Protein 7P3U (pdb70)

Secondary structure (DSSP, 8-state):
-EEEEESPPTT-TT-TTS-GGG--TTTTSPPPTTSTTTTGGGGGGTS----SEEEETT-EEEEEEEES--TT-EEEEEEEESSTTS--EEEEEEESSTTSSSEEEEEPPTTPBPEEEEEEEEEEESSSS---EEEEEEEEEES--B-HHHHHHHS-B----SSSSS----TTS--B-SS--S-EEE-TT--TTSPPBS---

Radius of gyration: 15.73 Å; Cα contacts (8 Å, |Δi|>4): 504; chains: 1; bounding box: 36×43×36 Å

Nearest PDB structures (foldseek):
  7p3u-assembly1_A  TM=1.005E+00  e=4.316E-44  Aspergillus fumigatus A1163
  4mah-assembly1_A  TM=8.143E-01  e=1.196E-16  Aspergillus oryzae
  4mai-assembly1_A  TM=7.957E-01  e=6.288E-17  Aspergillus oryzae
  5ufv-assembly5_E  TM=6.574E-01  e=1.218E-04  Thermothelomyces thermophilus ATCC 42464
  1lyq-assembly1_A  TM=5.060E-01  e=2.732E-01  Escherichia coli

Structure (mmCIF, N/CA/C/O backbone):
data_7P3U
#
_entry.id   7P3U
#
_cell.length_a   40.986
_cell.length_b   47.283
_cell.length_c   115.588
_cell.angle_alpha   90.000
_cell.angle_beta   90.000
_cell.angle_gamma   90.000
#
_symmetry.space_group_name_H-M   'P 21 21 21'
#
loop_
_entity.id
_entity.type
_entity.pdbx_description
1 polymer 'Endoglucanase, putative'
2 non-polymer 2-acetamido-2-deoxy-beta-D-glucopyranose
3 water water
#
loop_
_atom_site.group_PDB
_atom_site.id
_atom_site.type_symbol
_atom_site.label_atom_id
_atom_site.label_alt_id
_atom_site.label_comp_id
_atom_site.label_asym_id
_atom_site.label_entity_id
_atom_site.label_seq_id
_atom_site.pdbx_PDB_ins_code
_atom_site.Cartn_x
_atom_site.Cartn_y
_atom_site.Cartn_z
_atom_site.occupancy
_atom_site.B_iso_or_equiv
_atom_site.auth_seq_id
_atom_site.auth_comp_id
_atom_site.auth_asym_id
_atom_site.auth_atom_id
_atom_site.pdbx_PDB_model_num
ATOM 1 N N . HIS A 1 1 ? -5.807 3.304 26.796 1.000 74.528 1 HIS A N 1
ATOM 2 C CA . HIS A 1 1 ? -6.084 4.715 26.482 1.000 38.384 1 HIS A CA 1
ATOM 3 C C . HIS A 1 1 ? -4.737 5.443 26.255 1.000 27.702 1 HIS A C 1
ATOM 4 O O . HIS A 1 1 ? -4.300 6.267 27.088 1.000 29.686 1 HIS A O 1
ATOM 11 N N . MET A 1 2 ? -4.145 5.210 25.082 1.000 24.726 2 MET A N 1
ATOM 12 C CA . MET A 1 2 ? -2.839 5.783 24.712 1.000 25.380 2 MET A CA 1
ATOM 13 C C . MET A 1 2 ? -2.929 6.271 23.262 1.000 23.454 2 MET A C 1
ATOM 14 O O . MET A 1 2 ? -3.704 5.696 22.486 1.000 26.046 2 MET A O 1
ATOM 19 N N . GLU A 1 3 ? -2.135 7.285 22.952 1.000 26.532 3 GLU A N 1
ATOM 20 C CA . GLU A 1 3 ? -1.988 7.771 21.568 1.000 24.573 3 GLU A CA 1
ATOM 21 C C . GLU A 1 3 ? -0.530 8.124 21.319 1.000 25.304 3 GLU A C 1
ATOM 22 O O . GLU A 1 3 ? 0.232 8.329 22.277 1.000 25.850 3 GLU A O 1
ATOM 28 N N . MET A 1 4 ? -0.157 8.160 20.046 1.000 25.054 4 MET A N 1
ATOM 29 C CA . MET A 1 4 ? 1.209 8.594 19.639 1.000 24.105 4 MET A CA 1
ATOM 30 C C . MET A 1 4 ? 1.265 10.117 19.768 1.000 24.047 4 MET A C 1
ATOM 31 O O . MET A 1 4 ? 0.399 10.780 19.224 1.000 24.848 4 MET A O 1
ATOM 36 N N . SER A 1 5 ? 2.234 10.607 20.535 1.000 25.756 5 SER A N 1
ATOM 37 C CA . SER A 1 5 ? 2.467 12.036 20.815 1.000 25.768 5 SER A CA 1
ATOM 38 C C . SER A 1 5 ? 3.645 12.605 20.034 1.000 24.723 5 SER A C 1
ATOM 39 O O . SER A 1 5 ? 3.738 13.845 19.992 1.000 28.807 5 SER A O 1
ATOM 42 N N . TRP A 1 6 ? 4.486 11.772 19.430 1.000 22.618 6 TRP A N 1
ATOM 43 C CA . TRP A 1 6 ? 5.629 12.202 18.601 1.000 23.704 6 TRP A CA 1
ATOM 44 C C . TRP A 1 6 ? 6.024 11.024 17.739 1.000 21.178 6 TRP A C 1
ATOM 45 O O . TRP A 1 6 ? 6.160 9.938 18.291 1.000 24.101 6 TRP A O 1
ATOM 56 N N . PRO A 1 7 ? 6.182 11.181 16.391 1.000 23.018 7 PRO A N 1
ATOM 57 C CA . PRO A 1 7 ? 5.839 12.398 15.666 1.000 23.484 7 PRO A CA 1
ATOM 58 C C . PRO A 1 7 ? 4.325 12.608 15.711 1.000 22.402 7 PRO A C 1
ATOM 59 O O . PRO A 1 7 ? 3.588 11.656 15.886 1.000 24.541 7 PRO A O 1
ATOM 63 N N . TYR A 1 8 ? 3.879 13.855 15.527 1.000 23.126 8 TYR A N 1
ATOM 64 C CA . TYR A 1 8 ? 2.443 14.162 15.634 1.000 24.066 8 TYR A CA 1
ATOM 65 C C . TYR A 1 8 ? 1.681 13.378 14.576 1.000 22.665 8 TYR A C 1
ATOM 66 O O . TYR A 1 8 ? 1.941 13.541 13.383 1.000 22.490 8 TYR A O 1
ATOM 75 N N . PRO A 1 9 ? 0.696 12.547 14.975 1.000 20.500 9 PRO A N 1
ATOM 76 C CA . PRO A 1 9 ? -0.163 11.902 13.999 1.000 20.721 9 PRO A CA 1
ATOM 77 C C . PRO A 1 9 ? -1.222 12.864 13.446 1.000 23.884 9 PRO A C 1
ATOM 78 O O . PRO A 1 9 ? -1.362 14.006 13.897 1.000 23.130 9 PRO A O 1
ATOM 82 N N . LEU A 1 10 ? -1.948 12.361 12.445 1.000 21.793 10 LEU A N 1
ATOM 83 C CA . LEU A 1 10 ? -3.052 13.093 11.805 1.000 23.870 10 LEU A CA 1
ATOM 84 C C . LEU A 1 10 ? -4.096 13.499 12.852 1.000 21.265 10 LEU A C 1
ATOM 85 O O . LEU A 1 10 ? -4.528 12.662 13.671 1.000 23.230 10 LEU A O 1
ATOM 90 N N . ARG A 1 11 ? -4.439 14.792 12.857 1.000 21.670 11 ARG A N 1
ATOM 91 C CA . ARG A 1 11 ? -5.490 15.372 13.746 1.000 23.865 11 ARG A CA 1
ATOM 92 C C . ARG A 1 11 ? -5.067 15.346 15.230 1.000 22.301 11 ARG A C 1
ATOM 93 O O . ARG A 1 11 ? -5.939 15.449 16.118 1.000 23.640 11 ARG A O 1
ATOM 101 N N . SER A 1 12 ? -3.781 15.298 15.519 1.000 24.838 12 SER A N 1
ATOM 102 C CA . SER A 1 12 ? -3.274 15.267 16.917 1.000 22.776 12 SER A CA 1
ATOM 103 C C . SER A 1 12 ? -3.555 16.544 17.708 1.000 23.794 12 SER A C 1
ATOM 104 O O . SER A 1 12 ? -3.266 17.633 17.202 1.000 24.695 12 SER A O 1
ATOM 107 N N . ARG A 1 13 ? -4.042 16.379 18.941 1.000 26.883 13 ARG A N 1
ATOM 108 C CA . ARG A 1 13 ? -4.215 17.469 19.926 1.000 28.209 13 ARG A CA 1
ATOM 109 C C . ARG A 1 13 ? -2.849 18.113 20.223 1.000 25.896 13 ARG A C 1
ATOM 110 O O . ARG A 1 13 ? -2.840 19.295 20.681 1.000 29.338 13 ARG A O 1
ATOM 118 N N . PHE A 1 14 ? -1.730 17.413 20.020 1.000 26.375 14 PHE A N 1
ATOM 119 C CA . PHE A 1 14 ? -0.383 17.918 20.375 1.000 26.992 14 PHE A CA 1
ATOM 120 C C . PHE A 1 14 ? 0.209 18.773 19.244 1.000 23.902 14 PHE A C 1
ATOM 121 O O . PHE A 1 14 ? 1.226 19.435 19.490 1.000 28.513 14 PHE A O 1
ATOM 129 N N . ASP A 1 15 ? -0.375 18.743 18.061 1.000 24.715 15 ASP A N 1
ATOM 130 C CA . ASP A 1 15 ? 0.223 19.420 16.886 1.000 26.182 15 ASP A CA 1
ATOM 131 C C . ASP A 1 15 ? -0.315 20.841 16.793 1.000 26.419 15 ASP A C 1
ATOM 132 O O . ASP A 1 15 ? -1.502 21.023 16.495 1.000 24.824 15 ASP A O 1
ATOM 137 N N . PRO A 1 16 ? 0.519 21.897 16.995 1.000 29.568 16 PRO A N 1
ATOM 138 C CA . PRO A 1 16 ? 0.009 23.261 16.937 1.000 29.954 16 PRO A CA 1
ATOM 139 C C . PRO A 1 16 ? -0.579 23.666 15.577 1.000 29.105 16 PRO A C 1
ATOM 140 O O . PRO A 1 16 ? -1.349 24.633 15.547 1.000 31.676 16 PRO A O 1
ATOM 144 N N . GLN A 1 17 ? -0.245 22.932 14.509 1.000 26.139 17 GLN A N 1
ATOM 145 C CA . GLN A 1 17 ? -0.710 23.262 13.136 1.000 27.875 17 GLN A CA 1
ATOM 146 C C . GLN A 1 17 ? -2.128 22.728 12.903 1.000 27.096 17 GLN A C 1
ATOM 147 O O . GLN A 1 17 ? -2.699 23.052 11.861 1.000 32.547 17 GLN A O 1
ATOM 153 N N . VAL A 1 18 ? -2.679 21.882 13.782 1.000 27.077 18 VAL A N 1
ATOM 154 C CA . VAL A 1 18 ? -4.049 21.339 13.544 1.000 27.919 18 VAL A CA 1
ATOM 155 C C . VAL A 1 18 ? -5.076 22.364 14.006 1.000 30.665 18 VAL A C 1
ATOM 156 O O . VAL A 1 18 ? -5.071 22.709 15.179 1.000 31.887 18 VAL A O 1
ATOM 160 N N . PRO A 1 19 ? -6.000 22.811 13.106 1.000 32.918 19 PRO A N 1
ATOM 161 C CA . PRO A 1 19 ? -7.098 23.695 13.466 1.000 34.916 19 PRO A CA 1
ATOM 162 C C . PRO A 1 19 ? -7.944 23.070 14.578 1.000 36.495 19 PRO A C 1
ATOM 163 O O . PRO A 1 19 ? -8.175 21.860 14.523 1.000 36.002 19 PRO A O 1
ATOM 167 N N . GLU A 1 20 ? -8.352 23.872 15.565 1.000 40.556 20 GLU A N 1
ATOM 168 C CA . GLU A 1 20 ? -9.192 23.425 16.723 1.000 37.259 20 GLU A CA 1
ATOM 169 C C . GLU A 1 20 ? -10.286 22.470 16.228 1.000 40.310 20 GLU A C 1
ATOM 170 O O . GLU A 1 20 ? -10.478 21.408 16.858 1.000 37.773 20 GLU A O 1
ATOM 176 N N . GLU A 1 21 ? -10.969 22.827 15.124 1.000 39.686 21 GLU A N 1
ATOM 177 C CA . GLU A 1 21 ? -12.185 22.118 14.648 1.000 39.859 21 GLU A CA 1
ATOM 178 C C . GLU A 1 21 ? -11.821 20.710 14.146 1.000 35.697 21 GLU A C 1
ATOM 179 O O . GLU A 1 21 ? -12.728 19.881 13.990 1.000 36.577 21 GLU A O 1
ATOM 185 N N . ASP A 1 22 ? -10.550 20.446 13.863 1.000 36.629 22 ASP A N 1
ATOM 186 C CA . ASP A 1 22 ? -10.114 19.213 13.160 1.000 29.135 22 ASP A CA 1
ATOM 187 C C . ASP A 1 22 ? -9.420 18.272 14.164 1.000 28.196 22 ASP A C 1
ATOM 188 O O . ASP A 1 22 ? -9.137 17.143 13.810 1.000 30.246 22 ASP A O 1
ATOM 193 N N . ILE A 1 23 ? -9.103 18.732 15.369 1.000 26.765 23 ILE A N 1
ATOM 194 C CA . ILE A 1 23 ? -8.405 17.885 16.374 1.000 27.488 23 ILE A CA 1
ATOM 195 C C . ILE A 1 23 ? -9.330 16.736 16.799 1.000 27.067 23 ILE A C 1
ATOM 196 O O . ILE A 1 23 ? -10.541 16.947 17.043 1.000 29.757 23 ILE A O 1
ATOM 201 N N . ASP A 1 24 ? -8.750 15.536 16.898 1.000 27.729 24 ASP A N 1
ATOM 202 C CA . ASP A 1 24 ? -9.456 14.387 17.476 1.000 25.202 24 ASP A CA 1
ATOM 203 C C . ASP A 1 24 ? -9.152 14.328 18.979 1.000 28.584 24 ASP A C 1
ATOM 204 O O . ASP A 1 24 ? -8.086 13.874 19.368 1.000 27.082 24 ASP A O 1
ATOM 209 N N . TYR A 1 25 ? -10.044 14.868 19.793 1.000 27.899 25 TYR A N 1
ATOM 210 C CA . TYR A 1 25 ? -9.841 14.923 21.260 1.000 27.162 25 TYR A CA 1
ATOM 211 C C . TYR A 1 25 ? -10.108 13.575 21.919 1.000 31.284 25 TYR A C 1
ATOM 212 O O . TYR A 1 25 ? -9.882 13.498 23.127 1.000 36.881 25 TYR A O 1
ATOM 221 N N . SER A 1 26 ? -10.588 12.581 21.163 1.000 29.890 26 SER A N 1
ATOM 222 C CA . SER A 1 26 ? -10.803 11.179 21.622 1.000 35.406 26 SER A CA 1
ATOM 223 C C . SER A 1 26 ? -9.867 10.246 20.861 1.000 28.863 26 SER A C 1
ATOM 224 O O . SER A 1 26 ? -10.249 9.101 20.573 1.000 30.205 26 SER A O 1
ATOM 227 N N . MET A 1 27 ? -8.646 10.687 20.577 1.000 27.083 27 MET A N 1
ATOM 228 C CA . MET A 1 27 ? -7.682 9.901 19.769 1.000 25.526 27 MET A CA 1
ATOM 229 C C . MET A 1 27 ? -7.319 8.569 20.455 1.000 24.580 27 MET A C 1
ATOM 230 O O . MET A 1 27 ? -6.955 7.633 19.771 1.000 26.632 27 MET A O 1
ATOM 235 N N . THR A 1 28 ? -7.371 8.491 21.770 1.000 26.606 28 THR A N 1
ATOM 236 C CA . THR A 1 28 ? -7.038 7.265 22.541 1.000 23.550 28 THR A CA 1
ATOM 237 C C . THR A 1 28 ? -8.081 6.154 22.333 1.000 26.132 28 THR A C 1
ATOM 238 O O . THR A 1 28 ? -7.827 5.036 22.854 1.000 29.168 28 THR A O 1
ATOM 242 N N . SER A 1 29 ? -9.210 6.389 21.659 1.000 26.223 29 SER A N 1
ATOM 243 C CA . SER A 1 29 ? -10.183 5.322 21.346 1.000 27.748 29 SER A CA 1
ATOM 244 C C . SER A 1 29 ? -9.492 4.260 20.495 1.000 29.530 29 SER A C 1
ATOM 245 O O . SER A 1 29 ? -8.703 4.594 19.608 1.000 25.757 29 SER A O 1
ATOM 248 N N . PRO A 1 30 ? -9.794 2.961 20.712 1.000 25.846 30 PRO A N 1
ATOM 249 C CA . PRO A 1 30 ? -9.310 1.909 19.831 1.000 27.752 30 PRO A CA 1
ATOM 250 C C . PRO A 1 30 ? -9.997 1.986 18.468 1.000 24.750 30 PRO A C 1
ATOM 251 O O . PRO A 1 30 ? -11.111 2.597 18.358 1.000 26.586 30 PRO A O 1
ATOM 255 N N . LEU A 1 31 ? -9.447 1.268 17.489 1.000 26.701 31 LEU A N 1
ATOM 256 C CA . LEU A 1 31 ? -10.092 1.146 16.156 1.000 25.512 31 LEU A CA 1
ATOM 257 C C . LEU A 1 31 ? -11.400 0.346 16.292 1.000 29.118 31 LEU A C 1
ATOM 258 O O . LEU A 1 31 ? -11.560 -0.461 17.231 1.000 30.336 31 LEU A O 1
ATOM 263 N N . ASN A 1 32 ? -12.344 0.622 15.407 1.000 28.801 32 ASN A N 1
ATOM 264 C CA . ASN A 1 32 ? -13.664 -0.057 15.346 1.000 30.124 32 ASN A CA 1
ATOM 265 C C . ASN A 1 32 ? -13.413 -1.568 15.167 1.000 28.832 32 ASN A C 1
ATOM 266 O O . ASN A 1 32 ? -12.604 -1.929 14.302 1.000 29.559 32 ASN A O 1
ATOM 271 N N . SER A 1 33 ? -14.098 -2.377 15.975 1.000 33.217 33 SER A N 1
ATOM 272 C CA . SER A 1 33 ? -14.087 -3.859 15.977 1.000 34.894 33 SER A CA 1
ATOM 273 C C . SER A 1 33 ? -14.418 -4.425 14.601 1.000 37.425 33 SER A C 1
ATOM 274 O O . SER A 1 33 ? -13.991 -5.539 14.343 1.000 36.811 33 SER A O 1
ATOM 277 N N . ASP A 1 34 ? -15.182 -3.710 13.776 1.000 34.659 34 ASP A N 1
ATOM 278 C CA . ASP A 1 34 ? -15.657 -4.244 12.475 1.000 37.449 34 ASP A CA 1
ATOM 279 C C . ASP A 1 34 ? -14.676 -3.832 11.356 1.000 34.467 34 ASP A C 1
ATOM 280 O O . ASP A 1 34 ? -14.867 -4.267 10.237 1.000 35.211 34 ASP A O 1
ATOM 285 N N . GLY A 1 35 ? -13.593 -3.102 11.640 1.000 32.535 35 GLY A N 1
ATOM 286 C CA . GLY A 1 35 ? -12.582 -2.770 10.617 1.000 31.837 35 GLY A CA 1
ATOM 287 C C . GLY A 1 35 ? -12.956 -1.578 9.765 1.000 28.799 35 GLY A C 1
ATOM 288 O O . GLY A 1 35 ? -12.144 -1.233 8.885 1.000 31.243 35 GLY A O 1
ATOM 289 N N . SER A 1 36 ? -14.070 -0.914 10.081 1.000 30.435 36 SER A N 1
ATOM 290 C CA . SER A 1 36 ? -14.626 0.214 9.296 1.000 31.571 36 SER A CA 1
ATOM 291 C C . SER A 1 36 ? -13.735 1.461 9.366 1.000 28.201 36 SER A C 1
ATOM 292 O O . SER A 1 36 ? -13.995 2.367 8.532 1.000 35.917 36 SER A O 1
ATOM 295 N N . ASN A 1 37 ? -12.765 1.562 10.299 1.000 28.281 37 ASN A N 1
ATOM 296 C CA . ASN A 1 37 ? -11.830 2.734 10.312 1.000 24.678 37 ASN A CA 1
ATOM 297 C C . ASN A 1 37 ? -10.370 2.269 10.371 1.000 24.996 37 ASN A C 1
ATOM 298 O O . ASN A 1 37 ? -9.489 3.060 10.783 1.000 25.848 37 ASN A O 1
ATOM 303 N N . PHE A 1 38 ? -10.098 1.052 9.857 1.000 27.285 38 PHE A N 1
ATOM 304 C CA . PHE A 1 38 ? -8.726 0.535 9.675 1.000 24.321 38 PHE A CA 1
ATOM 305 C C . PHE A 1 38 ? -8.323 0.816 8.234 1.000 26.289 38 PHE A C 1
ATOM 306 O O . PHE A 1 38 ? -9.067 0.500 7.301 1.000 28.342 38 PHE A O 1
ATOM 314 N N . PRO A 1 39 ? -7.134 1.366 7.950 1.000 22.937 39 PRO A N 1
ATOM 315 C CA . PRO A 1 39 ? -6.141 1.833 8.928 1.000 22.957 39 PRO A CA 1
ATOM 316 C C . PRO A 1 39 ? -6.319 3.299 9.357 1.000 22.286 39 PRO A C 1
ATOM 317 O O . PRO A 1 39 ? -7.068 4.062 8.708 1.000 25.106 39 PRO A O 1
ATOM 321 N N . CYS A 1 40 ? -5.598 3.682 10.416 1.000 24.120 40 CYS A N 1
ATOM 322 C CA . CYS A 1 40 ? -5.306 5.102 10.727 1.000 23.814 40 CYS A CA 1
ATOM 323 C C . CYS A 1 40 ? -6.567 5.934 11.080 1.000 24.654 40 CYS A C 1
ATOM 324 O O . CYS A 1 40 ? -6.489 7.186 10.968 1.000 25.318 40 CYS A O 1
ATOM 327 N N . LYS A 1 41 ? -7.679 5.303 11.460 1.000 21.619 41 LYS A N 1
ATOM 328 C CA . LYS A 1 41 ? -9.009 5.937 11.744 1.000 21.898 41 LYS A CA 1
ATOM 329 C C . LYS A 1 41 ? -9.543 6.624 10.473 1.000 23.215 41 LYS A C 1
ATOM 330 O O . LYS A 1 41 ? -10.505 7.401 10.582 1.000 27.098 41 LYS A O 1
ATOM 336 N N . GLY A 1 42 ? -8.971 6.290 9.316 1.000 25.886 42 GLY A N 1
ATOM 337 C CA . GLY A 1 42 ? -9.356 6.842 8.012 1.000 24.217 42 GLY A CA 1
ATOM 338 C C . GLY A 1 42 ? -8.844 8.246 7.792 1.000 25.046 42 GLY A C 1
ATOM 339 O O . GLY A 1 42 ? -9.195 8.843 6.737 1.000 26.483 42 GLY A O 1
ATOM 340 N N . TYR A 1 43 ? -8.050 8.774 8.714 1.000 22.897 43 TYR A N 1
ATOM 341 C CA . TYR A 1 43 ? -7.611 10.198 8.623 1.000 21.459 43 TYR A CA 1
ATOM 342 C C . TYR A 1 43 ? -6.670 10.424 7.435 1.000 21.990 43 TYR A C 1
ATOM 343 O O . TYR A 1 43 ? -6.564 11.563 6.981 1.000 23.941 43 TYR A O 1
ATOM 352 N N . GLN A 1 44 ? -5.965 9.394 6.951 1.000 21.419 44 GLN A N 1
ATOM 353 C CA . GLN A 1 44 ? -5.061 9.537 5.790 1.000 23.410 44 GLN A CA 1
ATOM 354 C C . GLN A 1 44 ? -5.830 9.958 4.540 1.000 24.888 44 GLN A C 1
ATOM 355 O O . GLN A 1 44 ? -5.183 10.446 3.570 1.000 26.013 44 GLN A O 1
ATOM 361 N N . THR A 1 45 ? -7.148 9.741 4.513 1.000 20.905 45 THR A N 1
ATOM 362 C CA . THR A 1 45 ? -7.968 10.049 3.309 1.000 22.973 45 THR A CA 1
ATOM 363 C C . THR A 1 45 ? -8.505 11.485 3.299 1.000 24.289 45 THR A C 1
ATOM 364 O O . THR A 1 45 ? -8.926 11.910 2.246 1.000 26.549 45 THR A O 1
ATOM 368 N N . ASN A 1 46 ? -8.549 12.173 4.440 1.000 21.899 46 ASN A N 1
ATOM 369 C CA . ASN A 1 46 ? -9.439 13.354 4.566 1.000 24.501 46 ASN A CA 1
ATOM 370 C C . ASN A 1 46 ? -8.772 14.450 5.402 1.000 24.472 46 ASN A C 1
ATOM 371 O O . ASN A 1 46 ? -9.490 15.305 5.939 1.000 26.291 46 ASN A O 1
ATOM 376 N N . THR A 1 47 ? -7.458 14.438 5.456 1.000 24.477 47 THR A N 1
ATOM 377 C CA . THR A 1 47 ? -6.654 15.385 6.248 1.000 23.721 47 THR A CA 1
ATOM 378 C C . THR A 1 47 ? -5.597 15.943 5.299 1.000 24.090 47 THR A C 1
ATOM 379 O O . THR A 1 47 ? -5.103 15.256 4.377 1.000 25.589 47 THR A O 1
ATOM 383 N N . PRO A 1 48 ? -5.182 17.215 5.473 1.000 26.307 48 PRO A N 1
ATOM 384 C CA . PRO A 1 48 ? -4.113 17.746 4.647 1.000 23.282 48 PRO A CA 1
ATOM 385 C C . PRO A 1 48 ? -2.800 16.943 4.767 1.000 21.556 48 PRO A C 1
ATOM 386 O O . PRO A 1 48 ? -2.495 16.399 5.834 1.000 26.445 48 PRO A O 1
ATOM 390 N N . TRP A 1 49 ? -2.049 16.857 3.666 1.000 23.015 49 TRP A N 1
ATOM 391 C CA . TRP A 1 49 ? -0.707 16.265 3.640 1.000 25.835 49 TRP A CA 1
ATOM 392 C C . TRP A 1 49 ? 0.270 17.281 4.245 1.000 25.161 49 TRP A C 1
ATOM 393 O O . TRP A 1 49 ? 0.482 18.351 3.654 1.000 28.873 49 TRP A O 1
ATOM 404 N N . ARG A 1 50 ? 0.798 16.996 5.434 1.000 22.496 50 ARG A N 1
ATOM 405 C CA . ARG A 1 50 ? 1.790 17.862 6.069 1.000 23.186 50 ARG A CA 1
ATOM 406 C C . ARG A 1 50 ? 2.705 17.005 6.923 1.000 22.493 50 ARG A C 1
ATOM 407 O O . ARG A 1 50 ? 2.234 16.460 7.911 1.000 21.450 50 ARG A O 1
ATOM 415 N N . ALA A 1 51 ? 3.989 16.980 6.593 1.000 22.881 51 ALA A N 1
ATOM 416 C CA . ALA A 1 51 ? 4.966 16.124 7.283 1.000 20.961 51 ALA A CA 1
ATOM 417 C C . ALA A 1 51 ? 5.120 16.638 8.726 1.000 22.859 51 ALA A C 1
ATOM 418 O O . ALA A 1 51 ? 5.245 17.871 8.956 1.000 25.258 51 ALA A O 1
ATOM 420 N N . THR A 1 52 ? 5.148 15.730 9.680 1.000 22.560 52 THR A N 1
ATOM 421 C CA . THR A 1 52 ? 5.508 16.065 11.088 1.000 23.230 52 THR A CA 1
ATOM 422 C C . THR A 1 52 ? 6.878 15.446 11.489 1.000 25.517 52 THR A C 1
ATOM 423 O O . THR A 1 52 ? 7.325 15.610 12.630 1.000 25.344 52 THR A O 1
ATOM 427 N N . ALA A 1 53 ? 7.536 14.721 10.594 1.000 22.801 53 ALA A N 1
ATOM 428 C CA . ALA A 1 53 ? 8.936 14.303 10.760 1.000 22.378 53 ALA A CA 1
ATOM 429 C C . ALA A 1 53 ? 9.598 14.186 9.405 1.000 22.084 53 ALA A C 1
ATOM 430 O O . ALA A 1 53 ? 8.939 13.852 8.414 1.000 23.620 53 ALA A O 1
ATOM 432 N N . GLN A 1 54 ? 10.899 14.423 9.441 1.000 25.340 54 GLN A N 1
ATOM 433 C CA . GLN A 1 54 ? 11.832 14.229 8.318 1.000 24.282 54 GLN A CA 1
ATOM 434 C C . GLN A 1 54 ? 12.832 13.165 8.786 1.000 22.965 54 GLN A C 1
ATOM 435 O O . GLN A 1 54 ? 13.617 13.415 9.748 1.000 25.691 54 GLN A O 1
ATOM 441 N N . TYR A 1 55 ? 12.788 11.998 8.155 1.000 24.087 55 TYR A N 1
ATOM 442 C CA . TYR A 1 55 ? 13.625 10.842 8.544 1.000 22.876 55 TYR A CA 1
ATOM 443 C C . TYR A 1 55 ? 14.678 10.608 7.460 1.000 27.125 55 TYR A C 1
ATOM 444 O O . TYR A 1 55 ? 14.321 10.603 6.261 1.000 28.952 55 TYR A O 1
ATOM 453 N N . THR A 1 56 ? 15.934 10.482 7.874 1.000 25.761 56 THR A N 1
ATOM 454 C CA . THR A 1 56 ? 17.062 10.080 7.027 1.000 24.723 56 THR A CA 1
ATOM 455 C C . THR A 1 56 ? 17.313 8.579 7.207 1.000 26.029 56 THR A C 1
ATOM 456 O O . THR A 1 56 ? 17.493 8.136 8.349 1.000 25.896 56 THR A O 1
ATOM 460 N N . ALA A 1 57 ? 17.354 7.827 6.094 1.000 25.978 57 ALA A N 1
ATOM 461 C CA . ALA A 1 57 ? 17.790 6.418 6.082 1.000 27.983 57 ALA A CA 1
ATOM 462 C C . ALA A 1 57 ? 19.121 6.236 6.844 1.000 27.281 57 ALA A C 1
ATOM 463 O O . ALA A 1 57 ? 20.109 7.008 6.613 1.000 29.403 57 ALA A O 1
ATOM 465 N N . GLY A 1 58 ? 19.167 5.212 7.723 1.000 28.783 58 GLY A N 1
ATOM 466 C CA . GLY A 1 58 ? 20.367 4.876 8.516 1.000 30.626 58 GLY A CA 1
ATOM 467 C C . GLY A 1 58 ? 20.439 5.640 9.832 1.000 24.010 58 GLY A C 1
ATOM 468 O O . GLY A 1 58 ? 21.257 5.240 10.667 1.000 31.389 58 GLY A O 1
ATOM 469 N N . GLN A 1 59 ? 19.551 6.602 10.075 1.000 26.564 59 GLN A N 1
ATOM 470 C CA . GLN A 1 59 ? 19.585 7.378 11.343 1.000 27.800 59 GLN A CA 1
ATOM 471 C C . GLN A 1 59 ? 18.564 6.849 12.351 1.000 28.043 59 GLN A C 1
ATOM 472 O O . GLN A 1 59 ? 17.640 6.123 11.973 1.000 26.245 59 GLN A O 1
ATOM 478 N N . THR A 1 60 ? 18.795 7.130 13.626 1.000 26.997 60 THR A N 1
ATOM 479 C CA . THR A 1 60 ? 17.929 6.674 14.729 1.000 28.458 60 THR A CA 1
ATOM 480 C C . THR A 1 60 ? 17.100 7.854 15.233 1.000 27.910 60 THR A C 1
ATOM 481 O O . THR A 1 60 ? 17.667 8.971 15.428 1.000 29.134 60 THR A O 1
ATOM 485 N N . TYR A 1 61 ? 15.843 7.574 15.535 1.000 26.383 61 TYR A N 1
ATOM 486 C CA . TYR A 1 61 ? 14.858 8.574 15.985 1.000 25.205 61 TYR A CA 1
ATOM 487 C C . TYR A 1 61 ? 14.114 8.025 17.184 1.000 26.155 61 TYR A C 1
ATOM 488 O O . TYR A 1 61 ? 14.265 6.862 17.488 1.000 26.588 61 TYR A O 1
ATOM 497 N N . ASN A 1 62 ? 13.354 8.881 17.856 1.000 26.931 62 ASN A N 1
ATOM 498 C CA . ASN A 1 62 ? 12.442 8.387 18.907 1.000 25.739 62 ASN A CA 1
ATOM 499 C C . ASN A 1 62 ? 10.999 8.754 18.583 1.000 25.966 62 ASN A C 1
ATOM 500 O O . ASN A 1 62 ? 10.736 9.827 17.974 1.000 27.339 62 ASN A O 1
ATOM 505 N N . MET A 1 63 ? 10.090 7.881 19.006 1.000 24.378 63 MET A N 1
ATOM 506 C CA . MET A 1 63 ? 8.665 8.202 19.038 1.000 25.279 63 MET A CA 1
ATOM 507 C C . MET A 1 63 ? 8.198 8.095 20.489 1.000 25.849 63 MET A C 1
ATOM 508 O O . MET A 1 63 ? 8.864 7.431 21.319 1.000 25.902 63 MET A O 1
ATOM 513 N N . THR A 1 64 ? 7.100 8.747 20.783 1.000 23.664 64 THR A N 1
ATOM 514 C CA . THR A 1 64 ? 6.531 8.805 22.139 1.000 25.819 64 THR A CA 1
ATOM 515 C C . THR A 1 64 ? 5.046 8.437 22.098 1.000 25.130 64 THR A C 1
ATOM 516 O O . THR A 1 64 ? 4.317 8.729 21.125 1.000 24.379 64 THR A O 1
ATOM 520 N N . ILE A 1 65 ? 4.597 7.907 23.219 1.000 24.664 65 ILE A N 1
ATO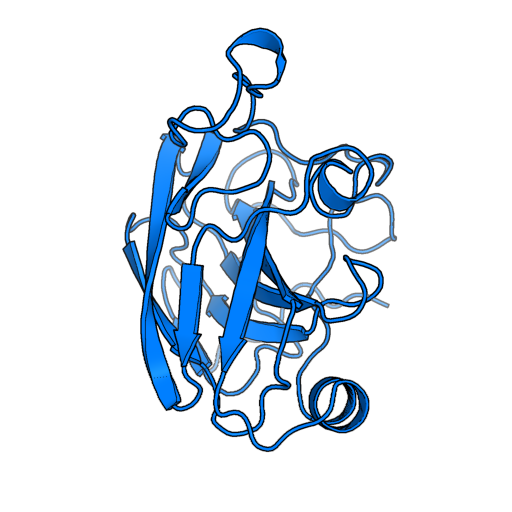M 521 C CA . ILE A 1 65 ? 3.215 7.408 23.398 1.000 23.107 65 ILE A CA 1
ATOM 522 C C . ILE A 1 65 ? 2.762 7.995 24.736 1.000 25.979 65 ILE A C 1
ATOM 523 O O . ILE A 1 65 ? 3.492 7.903 25.690 1.000 35.685 65 ILE A O 1
ATOM 528 N N . THR A 1 66 ? 1.591 8.590 24.774 1.000 26.315 66 THR A N 1
ATOM 529 C CA . THR A 1 66 ? 1.093 9.351 25.943 1.000 26.890 66 THR A CA 1
ATOM 530 C C . THR A 1 66 ? -0.338 8.925 26.268 1.000 29.661 66 THR A C 1
ATOM 531 O O . THR A 1 66 ? -1.140 8.709 25.348 1.000 30.797 66 THR A O 1
ATOM 535 N N . GLY A 1 67 ? -0.697 8.865 27.542 1.000 29.808 67 GLY A N 1
ATOM 536 C CA . GLY A 1 67 ? -2.120 8.597 27.847 1.000 27.013 67 GLY A CA 1
ATOM 537 C C . GLY A 1 67 ? -2.384 8.335 29.313 1.000 26.937 67 GLY A C 1
ATOM 538 O O . GLY A 1 67 ? -1.499 8.688 30.155 1.000 30.128 67 GLY A O 1
ATOM 539 N N . SER A 1 68 ? -3.563 7.759 29.572 1.000 30.506 68 SER A N 1
ATOM 540 C CA . SER A 1 68 ? -4.122 7.599 30.940 1.000 28.665 68 SER A CA 1
ATOM 541 C C . SER A 1 68 ? -4.240 6.139 31.356 1.000 30.408 68 SER A C 1
ATOM 542 O O . SER A 1 68 ? -4.690 5.939 32.482 1.000 34.166 68 SER A O 1
ATOM 545 N N . ALA A 1 69 ? -3.862 5.154 30.523 1.000 31.666 69 ALA A N 1
ATOM 546 C CA . ALA A 1 69 ? -3.962 3.739 30.917 1.000 30.270 69 ALA A CA 1
ATOM 547 C C . ALA A 1 69 ? -3.174 2.857 29.940 1.000 29.557 69 ALA A C 1
ATOM 548 O O . ALA A 1 69 ? -3.382 2.962 28.725 1.000 33.812 69 ALA A O 1
ATOM 550 N N . THR A 1 70 ? -2.301 2.018 30.465 1.000 30.876 70 THR A N 1
ATOM 551 C CA . THR A 1 70 ? -1.450 1.115 29.647 1.000 28.142 70 THR A CA 1
ATOM 552 C C . THR A 1 70 ? -1.996 -0.316 29.577 1.000 31.523 70 THR A C 1
ATOM 553 O O . THR A 1 70 ? -1.395 -1.088 28.817 1.000 31.575 70 THR A O 1
ATOM 557 N N . HIS A 1 71 ? -3.117 -0.640 30.221 1.000 31.719 71 HIS A N 1
ATOM 558 C CA . HIS A 1 71 ? -3.819 -1.938 30.005 1.000 33.959 71 HIS A CA 1
ATOM 559 C C . HIS A 1 71 ? -2.816 -3.102 30.181 1.000 32.591 71 HIS A C 1
ATOM 560 O O . HIS A 1 71 ? -2.931 -4.108 29.437 1.000 36.256 71 HIS A O 1
ATOM 567 N N . GLY A 1 72 ? -1.874 -2.997 31.143 1.000 31.439 72 GLY A N 1
ATOM 568 C CA . GLY A 1 72 ? -0.938 -4.097 31.480 1.000 35.220 72 GLY A CA 1
ATOM 569 C C . GLY A 1 72 ? 0.182 -4.320 30.473 1.000 35.212 72 GLY A C 1
ATOM 570 O O . GLY A 1 72 ? 1.024 -5.234 30.698 1.000 38.617 72 GLY A O 1
ATOM 571 N N . GLY A 1 73 ? 0.280 -3.458 29.457 1.000 32.752 73 GLY A N 1
ATOM 572 C CA . GLY A 1 73 ? 1.292 -3.588 28.410 1.000 30.354 73 GLY A CA 1
ATOM 573 C C . GLY A 1 73 ? 0.668 -4.153 27.155 1.000 28.708 73 GLY A C 1
ATOM 574 O O . GLY A 1 73 ? -0.476 -3.734 26.768 1.000 30.198 73 GLY A O 1
ATOM 575 N N . GLY A 1 74 ? 1.407 -5.058 26.526 1.000 26.774 74 GLY A N 1
ATOM 576 C CA . GLY A 1 74 ? 1.066 -5.589 25.194 1.000 25.860 74 GLY A CA 1
ATOM 577 C C . GLY A 1 74 ? 2.232 -5.526 24.240 1.000 23.045 74 GLY A C 1
ATOM 578 O O . GLY A 1 74 ? 3.444 -5.505 24.686 1.000 23.913 74 GLY A O 1
ATOM 579 N N . SER A 1 75 ? 1.886 -5.464 22.953 1.000 24.070 75 SER A N 1
ATOM 580 C CA . SER A 1 75 ? 2.860 -5.492 21.846 1.000 25.778 75 SER A CA 1
ATOM 581 C C . SER A 1 75 ? 2.539 -4.402 20.825 1.000 21.128 75 SER A C 1
ATOM 582 O O . SER A 1 75 ? 1.339 -4.110 20.631 1.000 23.119 75 SER A O 1
ATOM 585 N N . CYS A 1 76 ? 3.568 -3.794 20.232 1.000 22.370 76 CYS A N 1
ATOM 586 C CA . CYS A 1 76 ? 3.392 -2.721 19.233 1.000 24.125 76 CYS A CA 1
ATOM 587 C C . CYS A 1 76 ? 4.181 -3.059 17.977 1.000 23.641 76 CYS A C 1
ATOM 588 O O . CYS A 1 76 ? 5.219 -3.799 18.043 1.000 21.812 76 CYS A O 1
ATOM 591 N N . GLN A 1 77 ? 3.816 -2.403 16.870 1.000 22.107 77 GLN A N 1
ATOM 592 C CA . GLN A 1 77 ? 4.731 -2.281 15.709 1.000 21.555 77 GLN A CA 1
ATOM 593 C C . GLN A 1 77 ? 4.850 -0.822 15.306 1.000 20.415 77 GLN A C 1
ATOM 594 O O . GLN A 1 77 ? 3.933 -0.013 15.577 1.000 21.081 77 GLN A O 1
ATOM 600 N N . LEU A 1 78 ? 5.965 -0.533 14.654 1.000 21.341 78 LEU A N 1
ATOM 601 C CA . LEU A 1 78 ? 6.153 0.719 13.917 1.000 20.013 78 LEU A CA 1
ATOM 602 C C . LEU A 1 78 ? 6.309 0.318 12.460 1.000 20.133 78 LEU A C 1
ATOM 603 O O . LEU A 1 78 ? 7.161 -0.562 12.153 1.000 21.737 78 LEU A O 1
ATOM 608 N N . SER A 1 79 ? 5.615 0.995 11.564 1.000 21.056 79 SER A N 1
ATOM 609 C CA . SER A 1 79 ? 5.536 0.567 10.146 1.000 20.485 79 SER A CA 1
ATOM 610 C C . SER A 1 79 ? 5.515 1.788 9.229 1.000 19.604 79 SER A C 1
ATOM 611 O O . SER A 1 79 ? 5.182 2.935 9.668 1.000 20.877 79 SER A O 1
ATOM 614 N N . LEU A 1 80 ? 5.830 1.549 7.965 1.000 20.478 80 LEU A N 1
ATOM 615 C CA . LEU A 1 80 ? 5.800 2.613 6.930 1.000 22.518 80 LEU A CA 1
ATOM 616 C C . LEU A 1 80 ? 4.889 2.159 5.796 1.000 21.601 80 LEU A C 1
ATOM 617 O O . LEU A 1 80 ? 4.906 0.938 5.447 1.000 21.162 80 LEU A O 1
ATOM 622 N N . SER A 1 81 ? 4.156 3.097 5.216 1.000 19.646 81 SER A N 1
ATOM 623 C CA . SER A 1 81 ? 3.362 2.888 3.990 1.000 22.981 81 SER A CA 1
ATOM 624 C C . SER A 1 81 ? 3.821 3.899 2.941 1.000 20.393 81 SER A C 1
ATOM 625 O O . SER A 1 81 ? 3.817 5.100 3.248 1.000 21.187 81 SER A O 1
ATOM 628 N N . TYR A 1 82 ? 4.036 3.426 1.724 1.000 21.329 82 TYR A N 1
ATOM 629 C CA . TYR A 1 82 ? 4.380 4.283 0.566 1.000 23.443 82 TYR A CA 1
ATOM 630 C C . TYR A 1 82 ? 3.175 4.457 -0.366 1.000 23.280 82 TYR A C 1
ATOM 631 O O . TYR A 1 82 ? 3.367 5.178 -1.373 1.000 28.232 82 TYR A O 1
ATOM 640 N N . ASP A 1 83 ? 1.990 3.927 0.003 1.000 23.766 83 ASP A N 1
ATOM 641 C CA . ASP A 1 83 ? 0.763 3.966 -0.832 1.000 25.698 83 ASP A CA 1
ATOM 642 C C . ASP A 1 83 ? -0.438 4.503 -0.045 1.000 22.746 83 ASP A C 1
ATOM 643 O O . ASP A 1 83 ? -1.558 4.112 -0.319 1.000 28.925 83 ASP A O 1
ATOM 648 N N . ASN A 1 84 ? -0.163 5.428 0.865 1.000 25.612 84 ASN A N 1
ATOM 649 C CA . ASN A 1 84 ? -1.121 6.176 1.707 1.000 25.494 84 ASN A CA 1
ATOM 650 C C . ASN A 1 84 ? -2.060 5.199 2.396 1.000 27.219 84 ASN A C 1
ATOM 651 O O . ASN A 1 84 ? -3.242 5.517 2.566 1.000 31.434 84 ASN A O 1
ATOM 656 N N . GLY A 1 85 ? -1.484 4.096 2.873 1.000 26.960 85 GLY A N 1
ATOM 657 C CA . GLY A 1 85 ? -2.138 3.193 3.819 1.000 24.719 85 GLY A CA 1
ATOM 658 C C . GLY A 1 85 ? -2.709 1.933 3.203 1.000 24.380 85 GLY A C 1
ATOM 659 O O . GLY A 1 85 ? -3.301 1.198 3.975 1.000 30.990 85 GLY A O 1
ATOM 660 N N . LYS A 1 86 ? -2.575 1.680 1.894 1.000 25.056 86 LYS A N 1
ATOM 661 C CA . LYS A 1 86 ? -3.002 0.385 1.295 1.000 27.875 86 LYS A CA 1
ATOM 662 C C . LYS A 1 86 ? -2.171 -0.763 1.896 1.000 25.153 86 LYS A C 1
ATOM 663 O O . LYS A 1 86 ? -2.742 -1.862 2.149 1.000 29.737 86 LYS A O 1
ATOM 669 N N . THR A 1 87 ? -0.870 -0.557 2.092 1.000 26.015 87 THR A N 1
ATOM 670 C CA . THR A 1 87 ? 0.058 -1.590 2.636 1.000 26.146 87 THR A CA 1
ATOM 671 C C . THR A 1 87 ? 0.998 -0.943 3.639 1.000 26.264 87 THR A C 1
ATOM 672 O O . THR A 1 87 ? 1.509 0.129 3.382 1.000 29.814 87 THR A O 1
ATOM 676 N N . PHE A 1 88 ? 1.199 -1.609 4.744 1.000 25.370 88 PHE A N 1
ATOM 677 C CA . PHE A 1 88 ? 2.132 -1.191 5.789 1.000 23.470 88 PHE A CA 1
ATOM 678 C C . PHE A 1 88 ? 3.193 -2.281 5.923 1.000 19.817 88 PHE A C 1
ATOM 679 O O . PHE A 1 88 ? 2.842 -3.473 6.056 1.000 25.489 88 PHE A O 1
ATOM 687 N N . LYS A 1 89 ? 4.429 -1.832 6.023 1.000 22.141 89 LYS A N 1
ATOM 688 C CA . LYS A 1 89 ? 5.591 -2.710 6.192 1.000 21.862 89 LYS A CA 1
ATOM 689 C C . LYS A 1 89 ? 6.293 -2.391 7.516 1.000 22.588 89 LYS A C 1
ATOM 690 O O . LYS A 1 89 ? 6.615 -1.200 7.788 1.000 22.902 89 LYS A O 1
ATOM 696 N N . VAL A 1 90 ? 6.636 -3.428 8.271 1.000 21.401 90 VAL A N 1
ATOM 697 C CA . VAL A 1 90 ? 7.150 -3.246 9.655 1.000 22.411 90 VAL A CA 1
ATOM 698 C C . VAL A 1 90 ? 8.632 -2.877 9.640 1.000 24.198 90 VAL A C 1
ATOM 699 O O . VAL A 1 90 ? 9.384 -3.624 8.998 1.000 24.978 90 VAL A O 1
ATOM 703 N N . ILE A 1 91 ? 9.025 -1.818 10.393 1.000 22.479 91 ILE A N 1
ATOM 704 C CA 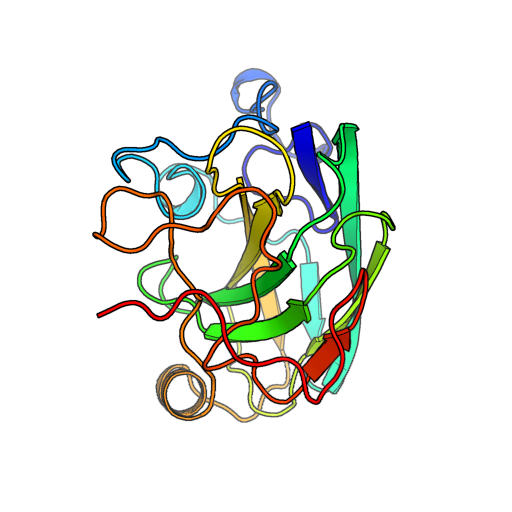. ILE A 1 91 ? 10.462 -1.511 10.594 1.000 26.083 91 ILE A CA 1
ATOM 705 C C . ILE A 1 91 ? 10.886 -1.788 12.032 1.000 22.487 91 ILE A C 1
ATOM 706 O O . ILE A 1 91 ? 12.103 -1.874 12.229 1.000 24.243 91 ILE A O 1
ATOM 711 N N . GLN A 1 92 ? 9.958 -1.891 12.992 1.000 23.805 92 GLN A N 1
ATOM 712 C CA . GLN A 1 92 ? 10.291 -2.325 14.361 1.000 23.165 92 GLN A CA 1
ATOM 713 C C . GLN A 1 92 ? 9.083 -3.030 14.983 1.000 23.246 92 GLN A C 1
ATOM 714 O O . GLN A 1 92 ? 7.947 -2.584 14.826 1.000 22.672 92 GLN A O 1
ATOM 720 N N . SER A 1 93 ? 9.337 -4.105 15.732 1.000 23.309 93 SER A N 1
ATOM 721 C CA . SER A 1 93 ? 8.348 -4.763 16.597 1.000 25.199 93 SER A CA 1
ATOM 722 C C . SER A 1 93 ? 8.802 -4.617 18.057 1.000 22.457 93 SER A C 1
ATOM 723 O O . SER A 1 93 ? 10.009 -4.798 18.326 1.000 26.332 93 SER A O 1
ATOM 726 N N . MET A 1 94 ? 7.880 -4.252 18.934 1.000 26.077 94 MET A N 1
ATOM 727 C CA . MET A 1 94 ? 8.093 -4.227 20.393 1.000 25.697 94 MET A CA 1
ATOM 728 C C . MET A 1 94 ? 7.198 -5.330 20.950 1.000 24.581 94 MET A C 1
ATOM 729 O O . MET A 1 94 ? 5.981 -5.153 21.081 1.000 25.100 94 MET A O 1
ATOM 734 N N . GLU A 1 95 ? 7.782 -6.490 21.207 1.000 25.683 95 GLU A N 1
ATOM 735 C CA . GLU A 1 95 ? 7.001 -7.676 21.643 1.000 27.650 95 GLU A CA 1
ATOM 736 C C . GLU A 1 95 ? 7.065 -7.786 23.172 1.000 26.117 95 GLU A C 1
ATOM 737 O O . GLU A 1 95 ? 8.159 -8.033 23.751 1.0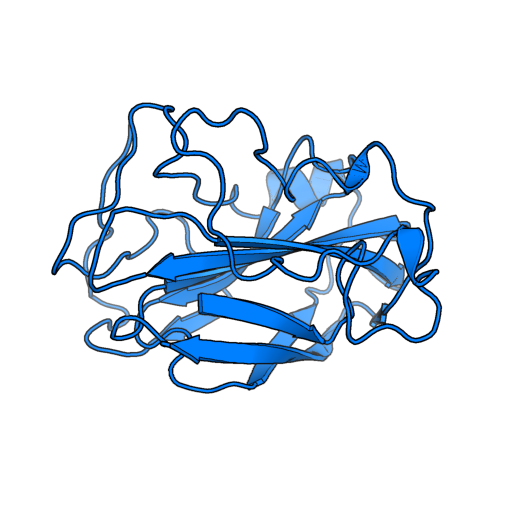00 29.147 95 GLU A O 1
ATOM 743 N N . GLY A 1 96 ? 5.945 -7.504 23.809 1.000 25.080 96 GLY A N 1
ATOM 744 C CA . GLY A 1 96 ? 5.861 -7.503 25.276 1.000 27.082 96 GLY A CA 1
ATOM 745 C C . GLY A 1 96 ? 6.237 -6.152 25.869 1.000 29.057 96 GLY A C 1
ATOM 746 O O . GLY A 1 96 ? 7.165 -5.484 25.365 1.000 29.671 96 GLY A O 1
ATOM 747 N N . GLY A 1 97 ? 5.548 -5.761 26.934 1.000 28.828 97 GLY A N 1
ATOM 748 C CA . GLY A 1 97 ? 5.944 -4.587 27.720 1.000 31.952 97 GLY A CA 1
ATOM 749 C C . GLY A 1 97 ? 5.661 -3.280 27.013 1.000 33.851 97 GLY A C 1
ATOM 750 O O . GLY A 1 97 ? 6.239 -2.260 27.449 1.000 32.201 97 GLY A O 1
ATOM 751 N N . CYS A 1 98 ? 4.800 -3.281 25.995 1.000 28.708 98 CYS A N 1
ATOM 752 C CA . CYS A 1 98 ? 4.491 -2.076 25.169 1.000 25.573 98 CYS A CA 1
ATOM 753 C C . CYS A 1 98 ? 3.056 -1.632 25.414 1.000 29.094 98 CYS A C 1
ATOM 754 O O . CYS A 1 98 ? 2.124 -2.431 25.176 1.000 28.533 98 CYS A O 1
ATOM 757 N N . PRO A 1 99 ? 2.791 -0.361 25.839 1.000 29.475 99 PRO A N 1
ATOM 758 C CA . PRO A 1 99 ? 3.767 0.709 26.085 1.000 29.056 99 PRO A CA 1
ATOM 759 C C . PRO A 1 99 ? 4.014 1.047 27.567 1.000 28.509 99 PRO A C 1
ATOM 760 O O . PRO A 1 99 ? 3.455 2.023 28.066 1.000 32.401 99 PRO A O 1
ATOM 764 N N . LEU A 1 100 ? 4.795 0.218 28.266 1.000 34.396 100 LEU A N 1
ATOM 765 C CA . LEU A 1 100 ? 5.098 0.451 29.703 1.000 31.595 100 LEU A CA 1
ATOM 766 C C . LEU A 1 100 ? 6.215 1.484 29.853 1.000 32.874 100 LEU A C 1
ATOM 767 O O . LEU A 1 100 ? 6.451 1.917 30.992 1.000 35.485 100 LEU A O 1
ATOM 772 N N . VAL A 1 101 ? 6.830 1.883 28.746 1.000 32.969 101 VAL A N 1
ATOM 773 C CA . VAL A 1 101 ? 7.709 3.07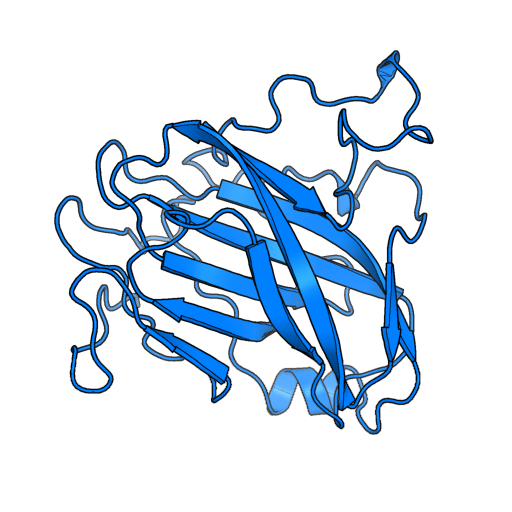3 28.657 1.000 33.011 101 VAL A CA 1
ATOM 774 C C . VAL A 1 101 ? 7.050 3.967 27.618 1.000 34.296 101 VAL A C 1
ATOM 775 O O . VAL A 1 101 ? 6.281 3.451 26.791 1.000 35.613 101 VAL A O 1
ATOM 779 N N . SER A 1 102 ? 7.267 5.258 27.741 1.000 35.738 102 SER A N 1
ATOM 780 C CA . SER A 1 102 ? 6.565 6.241 26.873 1.000 35.112 102 SER A CA 1
ATOM 781 C C . SER A 1 102 ? 7.441 6.745 25.714 1.000 34.937 102 SER A C 1
ATOM 782 O O . SER A 1 102 ? 6.886 7.479 24.927 1.000 45.768 102 SER A O 1
ATOM 785 N N . LYS A 1 103 ? 8.682 6.259 25.570 1.000 29.893 103 LYS A N 1
ATOM 786 C CA . LYS A 1 103 ? 9.627 6.647 24.496 1.000 25.816 103 LYS A CA 1
ATOM 787 C C . LYS A 1 103 ? 10.266 5.379 23.925 1.000 28.389 103 LYS A C 1
ATOM 788 O O . LYS A 1 103 ? 10.748 4.532 24.699 1.000 30.814 103 LYS A O 1
ATOM 794 N N . TYR A 1 104 ? 10.247 5.242 22.609 1.000 27.939 104 TYR A N 1
ATOM 795 C CA . TYR A 1 104 ? 10.992 4.161 21.924 1.000 26.798 104 TYR A CA 1
ATOM 796 C C . TYR A 1 104 ? 11.887 4.775 20.858 1.000 27.199 104 TYR A C 1
ATOM 797 O O . TYR A 1 104 ? 11.379 5.569 20.052 1.000 27.633 104 TYR A O 1
ATOM 806 N N . ASN A 1 105 ? 13.148 4.342 20.862 1.000 26.140 105 ASN A N 1
ATOM 807 C CA . ASN A 1 105 ? 14.099 4.557 19.752 1.000 27.322 105 ASN A CA 1
ATOM 808 C C . ASN A 1 105 ? 13.848 3.538 18.642 1.000 24.492 105 ASN A C 1
ATOM 809 O O . ASN A 1 105 ? 13.421 2.403 18.909 1.000 28.336 105 ASN A O 1
ATOM 814 N N . PHE A 1 106 ? 14.180 3.922 17.414 1.000 26.290 106 PHE A N 1
ATOM 815 C CA . PHE A 1 106 ? 14.136 3.010 16.244 1.000 23.347 106 PHE A CA 1
ATOM 816 C C . PHE A 1 106 ? 15.069 3.561 15.168 1.000 26.915 106 PHE A C 1
ATOM 817 O O . PHE A 1 106 ? 15.228 4.788 15.037 1.000 26.751 106 PHE A O 1
ATOM 825 N N . LYS A 1 107 ? 15.661 2.657 14.415 1.000 25.622 107 LYS A N 1
ATOM 826 C CA . LYS A 1 107 ? 16.543 2.984 13.276 1.000 23.531 107 LYS A CA 1
ATOM 827 C C . LYS A 1 107 ? 15.708 2.862 11.992 1.000 29.561 107 LYS A C 1
ATOM 828 O O . LYS A 1 107 ? 14.984 1.886 11.811 1.000 29.168 107 LYS A O 1
ATOM 834 N N . ILE A 1 108 ? 15.778 3.868 11.138 1.000 26.684 108 ILE A N 1
ATOM 835 C CA . ILE A 1 108 ? 15.219 3.773 9.758 1.000 28.702 108 ILE A CA 1
ATOM 836 C C . ILE A 1 108 ? 16.200 2.951 8.920 1.000 25.539 108 ILE A C 1
ATOM 837 O O . ILE A 1 108 ? 17.367 3.328 8.818 1.000 26.491 108 ILE A O 1
ATOM 842 N N . PRO A 1 109 ? 15.805 1.799 8.344 1.000 24.807 109 PRO A N 1
ATOM 843 C CA . PRO A 1 109 ? 16.720 0.996 7.544 1.000 26.313 109 PRO A CA 1
ATOM 844 C C . PRO A 1 109 ? 17.313 1.765 6.359 1.000 28.075 109 PRO A C 1
ATOM 845 O O . PRO A 1 109 ? 16.674 2.684 5.852 1.000 27.757 109 PRO A O 1
ATOM 849 N N . GLY A 1 110 ? 18.505 1.363 5.929 1.000 28.400 110 GLY A N 1
ATOM 850 C CA . GLY A 1 110 ? 19.178 1.977 4.768 1.000 28.296 110 GLY A CA 1
ATOM 851 C C . GLY A 1 110 ? 18.401 1.834 3.472 1.000 24.881 110 GLY A C 1
ATOM 852 O O . GLY A 1 110 ? 18.548 2.706 2.601 1.000 28.080 110 GLY A O 1
ATOM 853 N N . ASP A 1 111 ? 17.651 0.746 3.311 1.000 25.537 111 ASP A N 1
ATOM 854 C CA . ASP A 1 111 ? 17.014 0.343 2.032 1.000 26.622 111 ASP A CA 1
ATOM 855 C C . ASP A 1 111 ? 15.512 0.689 2.044 1.000 23.872 111 ASP A C 1
ATOM 856 O O . ASP A 1 111 ? 14.775 0.151 1.224 1.000 26.660 111 ASP A O 1
ATOM 861 N N . VAL A 1 112 ? 15.069 1.651 2.889 1.000 25.880 112 VAL A N 1
ATOM 862 C CA . VAL A 1 112 ? 13.724 2.254 2.758 1.000 24.409 112 VAL A CA 1
ATOM 863 C C . VAL A 1 112 ? 13.682 3.035 1.436 1.000 20.897 112 VAL A C 1
ATOM 864 O O . VAL A 1 112 ? 14.743 3.306 0.835 1.000 24.506 112 VAL A O 1
ATOM 868 N N . ALA A 1 113 ? 12.477 3.322 1.003 1.000 22.548 113 ALA A N 1
ATOM 869 C CA . ALA A 1 113 ? 12.176 4.199 -0.140 1.000 21.311 113 ALA A CA 1
ATOM 870 C C . ALA A 1 113 ? 12.093 5.665 0.310 1.000 22.213 113 ALA A C 1
ATOM 871 O O . ALA A 1 113 ? 11.867 5.954 1.468 1.000 25.639 113 ALA A O 1
ATOM 873 N N . ASN A 1 114 ? 12.264 6.561 -0.646 1.000 21.820 114 ASN A N 1
ATOM 874 C CA . ASN A 1 114 ? 12.248 8.029 -0.410 1.000 21.959 114 ASN A CA 1
ATOM 875 C C . ASN A 1 114 ? 10.902 8.643 -0.770 1.000 25.304 114 ASN A C 1
ATOM 876 O O . ASN A 1 114 ? 10.210 8.198 -1.691 1.000 23.274 114 ASN A O 1
ATOM 881 N N . GLY A 1 115 ? 10.579 9.696 -0.037 1.000 21.425 115 GLY A N 1
ATOM 882 C CA . GLY A 1 115 ? 9.435 10.559 -0.309 1.000 21.256 115 GLY A CA 1
ATOM 883 C C . GLY A 1 115 ? 8.399 10.537 0.780 1.000 21.913 115 GLY A C 1
ATOM 884 O O . GLY A 1 115 ? 8.698 10.256 1.934 1.000 22.733 115 GLY A O 1
ATOM 885 N N . GLN A 1 116 ? 7.181 10.752 0.379 1.000 20.859 116 GLN A N 1
ATOM 886 C CA . GLN A 1 116 ? 6.073 10.845 1.349 1.000 21.262 116 GLN A CA 1
ATOM 887 C C . GLN A 1 116 ? 5.744 9.443 1.826 1.000 20.115 116 GLN A C 1
ATOM 888 O O . GLN A 1 116 ? 5.599 8.517 0.971 1.000 24.102 116 GLN A O 1
ATOM 894 N N . ALA A 1 117 ? 5.537 9.332 3.130 1.000 19.807 117 ALA A N 1
ATOM 895 C CA . ALA A 1 117 ? 5.155 8.047 3.733 1.000 20.071 117 ALA A CA 1
ATOM 896 C C . ALA A 1 117 ? 4.160 8.282 4.866 1.000 19.175 117 ALA A C 1
ATOM 897 O O . ALA A 1 117 ? 4.099 9.425 5.420 1.000 21.136 117 ALA A O 1
ATOM 899 N N . LEU A 1 118 ? 3.487 7.204 5.258 1.000 19.879 118 LEU A N 1
ATOM 900 C CA . LEU A 1 118 ? 2.794 7.223 6.561 1.000 21.659 118 LEU A CA 1
ATOM 901 C C . LEU A 1 118 ? 3.672 6.419 7.501 1.000 22.117 118 LEU A C 1
ATOM 902 O O . LEU A 1 118 ? 4.119 5.294 7.134 1.000 24.205 118 LEU A O 1
ATOM 907 N N . PHE A 1 119 ? 3.812 6.940 8.708 1.000 21.051 119 PHE A N 1
ATOM 908 C CA . PHE A 1 119 ? 4.494 6.258 9.840 1.000 20.443 119 PHE A CA 1
ATOM 909 C C . PHE A 1 119 ? 3.400 5.852 10.808 1.000 22.924 119 PHE A C 1
ATOM 910 O O . PHE A 1 119 ? 2.699 6.738 11.294 1.000 21.585 119 PHE A O 1
ATOM 918 N N . ALA A 1 120 ? 3.213 4.543 11.032 1.000 18.620 120 ALA A N 1
ATOM 919 C CA . ALA A 1 120 ? 2.081 4.039 11.833 1.000 20.495 120 ALA A CA 1
ATOM 920 C C . ALA A 1 120 ? 2.602 3.361 13.100 1.000 20.075 120 ALA A C 1
ATOM 921 O O . ALA A 1 120 ? 3.626 2.652 13.084 1.000 19.679 120 ALA A O 1
ATOM 923 N N . TRP A 1 121 ? 1.959 3.684 14.203 1.000 21.923 121 TRP A N 1
ATOM 924 C CA . TRP A 1 121 ? 2.088 2.968 15.498 1.000 21.352 121 TRP A CA 1
ATOM 925 C C . TRP A 1 121 ? 0.848 2.110 15.641 1.000 18.633 121 TRP A C 1
ATOM 926 O O . TRP A 1 121 ? -0.286 2.637 15.566 1.000 21.218 121 TRP A O 1
ATOM 937 N N . THR A 1 122 ? 1.043 0.818 15.914 1.000 21.534 122 THR A N 1
ATOM 938 C CA . THR A 1 122 ? -0.045 -0.103 16.251 1.000 22.124 122 THR A CA 1
ATOM 939 C C . THR A 1 122 ? 0.233 -0.677 17.648 1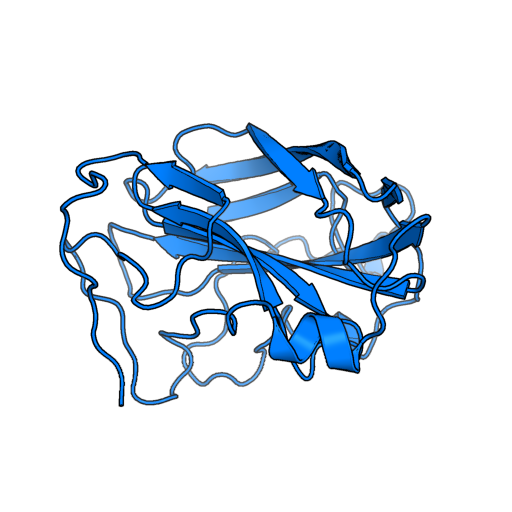.000 20.166 122 THR A C 1
ATOM 940 O O . THR A 1 122 ? 1.460 -0.894 18.040 1.000 20.960 122 THR A O 1
ATOM 944 N N . TRP A 1 123 ? -0.827 -0.909 18.392 1.000 24.709 123 TRP A N 1
ATOM 945 C CA . TRP A 1 123 ? -0.712 -1.481 19.748 1.000 24.294 123 TRP A CA 1
ATOM 946 C C . TRP A 1 123 ? -1.840 -2.480 19.987 1.000 21.684 123 TRP A C 1
ATOM 947 O O . TRP A 1 123 ? -3.016 -2.160 19.753 1.000 22.572 123 TRP A O 1
ATOM 958 N N . TYR A 1 124 ? -1.466 -3.645 20.494 1.000 26.155 124 TYR A N 1
ATOM 959 C CA . TYR A 1 124 ? -2.384 -4.688 20.994 1.000 23.419 124 TYR A CA 1
ATOM 960 C C . TYR A 1 124 ? -2.268 -4.747 22.522 1.000 23.225 124 TYR A C 1
ATOM 961 O O . TYR A 1 124 ? -1.225 -5.181 23.037 1.000 25.093 124 TYR A O 1
ATOM 970 N N . ASN A 1 125 ? -3.280 -4.245 23.205 1.000 23.954 125 ASN A N 1
ATOM 971 C CA . ASN A 1 125 ? -3.289 -4.238 24.693 1.000 25.418 125 ASN A CA 1
ATOM 972 C C . ASN A 1 125 ? -3.289 -5.668 25.233 1.000 28.443 125 ASN A C 1
ATOM 973 O O . ASN A 1 125 ? -3.967 -6.530 24.648 1.000 28.871 125 ASN A O 1
ATOM 978 N N . LEU A 1 126 ? -2.603 -5.867 26.360 1.000 26.677 126 LEU A N 1
ATOM 979 C CA . LEU A 1 126 ? -2.490 -7.199 27.011 1.000 29.179 126 LEU A CA 1
ATOM 980 C C . LEU A 1 126 ? -3.769 -7.488 27.810 1.000 31.724 126 LEU A C 1
ATOM 981 O O . LEU A 1 126 ? -4.321 -8.561 27.662 1.000 34.211 126 LEU A O 1
ATOM 986 N N . ILE A 1 127 ? -4.205 -6.555 28.673 1.000 32.298 127 ILE A N 1
ATOM 987 C CA . ILE A 1 127 ? -5.376 -6.774 29.570 1.000 32.979 127 ILE A CA 1
ATOM 988 C C . ILE A 1 127 ? -6.561 -6.005 29.013 1.000 30.847 127 ILE A C 1
ATOM 989 O O . ILE A 1 127 ? -6.386 -4.838 28.580 1.000 33.178 127 ILE A O 1
ATOM 994 N N . GLY A 1 128 ? -7.738 -6.615 29.065 1.000 32.553 128 GLY A N 1
ATOM 995 C CA . GLY A 1 128 ? -9.003 -5.942 28.727 1.000 35.897 128 GLY A CA 1
ATOM 996 C C . GLY A 1 128 ? -9.586 -6.442 27.430 1.000 30.448 128 GLY A C 1
ATOM 997 O O . GLY A 1 128 ? -9.230 -7.533 27.012 1.000 33.991 128 GLY A O 1
ATOM 998 N N . ASN A 1 129 ? -10.469 -5.650 26.814 1.000 37.220 129 ASN A N 1
ATOM 999 C CA . ASN A 1 129 ? -11.124 -6.090 25.571 1.000 34.943 129 ASN A CA 1
ATOM 1000 C C . ASN A 1 129 ? -10.049 -6.251 24.497 1.000 33.540 129 ASN A C 1
ATOM 1001 O O . ASN A 1 129 ? -8.968 -5.608 24.607 1.000 34.633 129 ASN A O 1
ATOM 1006 N N . ARG A 1 130 ? -10.339 -7.089 23.507 1.000 29.813 130 ARG A N 1
ATOM 1007 C CA . ARG A 1 130 ? -9.419 -7.360 22.364 1.000 32.101 130 ARG A CA 1
ATOM 1008 C C . ARG A 1 130 ? -9.443 -6.174 21.390 1.000 31.875 130 ARG A C 1
ATOM 1009 O O . ARG A 1 130 ?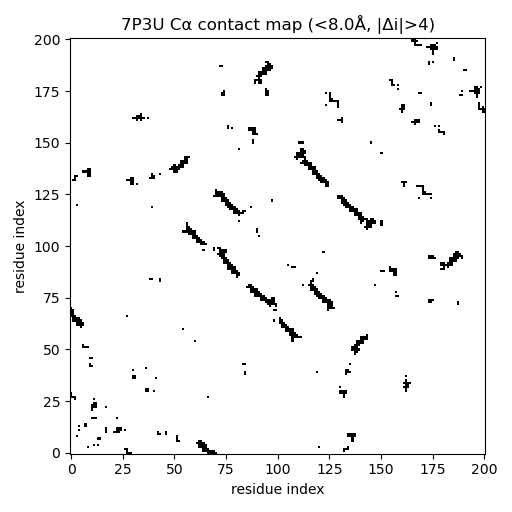 -10.258 -6.141 20.469 1.000 35.069 130 ARG A O 1
ATOM 1017 N N . GLU A 1 131 ? -8.516 -5.235 21.566 1.000 28.929 131 GLU A N 1
ATOM 1018 C CA . GLU A 1 131 ? -8.474 -4.025 20.720 1.000 28.935 131 GLU A CA 1
ATOM 1019 C C . GLU A 1 131 ? -7.196 -3.935 19.901 1.000 25.448 131 GLU A C 1
ATOM 1020 O O . GLU A 1 131 ? -6.123 -4.541 20.239 1.000 26.234 131 GLU A O 1
ATOM 1026 N N . LEU A 1 132 ? -7.331 -3.122 18.856 1.000 26.958 132 LEU A N 1
ATOM 1027 C CA . LEU A 1 132 ? -6.200 -2.569 18.101 1.000 22.642 132 LEU A CA 1
ATOM 1028 C C . LEU A 1 132 ? -6.235 -1.050 18.223 1.000 22.255 132 LEU A C 1
ATOM 1029 O O . LEU A 1 132 ? -7.261 -0.501 17.944 1.000 25.882 132 LEU A O 1
ATOM 1034 N N . TYR A 1 133 ? -5.123 -0.448 18.642 1.000 22.557 133 TYR A N 1
ATOM 1035 C CA . TYR A 1 133 ? -4.951 1.008 18.653 1.000 22.230 133 TYR A CA 1
ATOM 1036 C C . TYR A 1 133 ? -4.026 1.356 17.504 1.000 21.963 133 TYR A C 1
ATOM 1037 O O . TYR A 1 133 ? -2.995 0.677 17.357 1.000 23.048 133 TYR A O 1
ATOM 1046 N N . MET A 1 134 ? -4.339 2.404 16.741 1.000 21.247 134 MET A N 1
ATOM 1047 C CA . MET A 1 134 ? -3.480 2.752 15.600 1.000 20.343 134 MET A CA 1
ATOM 1048 C C . MET A 1 134 ? -3.520 4.256 15.361 1.000 20.462 134 MET A C 1
ATOM 1049 O O . MET A 1 134 ? -4.643 4.778 15.235 1.000 22.407 134 MET A O 1
ATOM 1054 N N . ASN A 1 135 ? -2.363 4.901 15.294 1.000 22.031 135 ASN A N 1
ATOM 1055 C CA . ASN A 1 135 ? -2.279 6.314 14.821 1.000 22.090 135 ASN A CA 1
ATOM 1056 C C . ASN A 1 135 ? -1.222 6.385 13.716 1.000 20.948 135 ASN A C 1
ATOM 1057 O O . ASN A 1 135 ? -0.159 5.714 13.833 1.000 21.533 135 ASN A O 1
ATOM 1062 N N . CYS A 1 136 ? -1.441 7.257 12.731 1.000 22.513 136 CYS A N 1
ATOM 1063 C CA . CYS A 1 136 ? -0.539 7.410 11.574 1.000 21.292 136 CYS A CA 1
ATOM 1064 C C . CYS A 1 136 ? -0.092 8.869 11.506 1.000 17.337 136 CYS A C 1
ATOM 1065 O O . CYS A 1 136 ? -1.019 9.759 11.639 1.000 22.014 136 CYS A O 1
ATOM 1068 N N . ALA A 1 137 ? 1.177 9.079 11.161 1.000 20.854 137 ALA A N 1
ATOM 1069 C CA . ALA A 1 137 ? 1.771 10.411 10.887 1.000 18.515 137 ALA A CA 1
ATOM 1070 C C . ALA A 1 137 ? 2.219 10.497 9.422 1.000 18.999 137 ALA A C 1
ATOM 1071 O O . ALA A 1 137 ? 2.800 9.536 8.884 1.000 21.543 137 ALA A O 1
ATOM 1073 N N . ASP A 1 138 ? 2.035 11.671 8.852 1.000 20.415 138 ASP A N 1
ATOM 1074 C CA . ASP A 1 138 ? 2.703 12.042 7.578 1.000 19.284 138 ASP A CA 1
ATOM 1075 C C . ASP A 1 138 ? 4.183 12.325 7.846 1.000 19.069 138 ASP A C 1
ATOM 1076 O O . ASP A 1 138 ? 4.527 13.218 8.676 1.000 21.866 138 ASP A O 1
ATOM 1081 N N . VAL A 1 139 ? 5.036 11.624 7.120 1.000 19.414 139 VAL A N 1
ATOM 1082 C CA . VAL A 1 139 ? 6.492 11.831 7.229 1.000 19.623 139 VAL A CA 1
ATOM 1083 C C . VAL A 1 139 ? 7.130 11.830 5.824 1.000 20.416 139 VAL A C 1
ATOM 1084 O O . VAL A 1 139 ? 6.499 11.396 4.840 1.000 22.014 139 VAL A O 1
ATOM 1088 N N . VAL A 1 140 ? 8.331 12.389 5.766 1.000 21.710 140 VAL A N 1
ATOM 1089 C CA . VAL A 1 140 ? 9.146 12.381 4.530 1.000 21.793 140 VAL A CA 1
ATOM 1090 C C . VAL A 1 140 ? 10.453 11.671 4.819 1.000 24.228 140 VAL A C 1
ATOM 1091 O O . VAL A 1 140 ? 11.147 12.011 5.819 1.000 22.972 140 VAL A O 1
ATOM 1095 N N . ILE A 1 141 ? 10.746 10.675 3.986 1.000 21.035 141 ILE A N 1
ATOM 1096 C CA . ILE A 1 141 ? 11.962 9.851 4.102 1.000 24.323 141 ILE A CA 1
ATOM 1097 C C . ILE A 1 141 ? 12.938 10.346 3.037 1.000 23.767 141 ILE A C 1
ATOM 1098 O O . ILE A 1 141 ? 12.480 10.533 1.856 1.000 22.894 141 ILE A O 1
ATOM 1103 N N . SER A 1 142 ? 14.216 10.474 3.417 1.000 23.293 142 SER A N 1
ATOM 1104 C CA . SER A 1 142 ? 15.360 10.808 2.542 1.000 22.823 142 SER A CA 1
ATOM 1105 C C . SER A 1 142 ? 16.519 9.836 2.721 1.000 24.926 142 SER A C 1
ATOM 1106 O O . SER A 1 142 ? 16.749 9.299 3.818 1.000 26.523 142 SER A O 1
ATOM 1109 N N . GLY A 1 143 ? 17.243 9.642 1.630 1.000 23.097 143 GLY A N 1
ATOM 1110 C CA . GLY A 1 143 ? 18.547 9.013 1.613 1.000 23.801 143 GLY A CA 1
ATOM 1111 C C . GLY A 1 143 ? 18.506 7.471 1.559 1.000 26.527 143 GLY A C 1
ATOM 1112 O O . GLY A 1 143 ? 19.598 6.840 1.632 1.000 28.105 143 GLY A O 1
ATOM 1113 N N . GLY A 1 144 ? 17.328 6.907 1.356 1.000 24.063 144 GLY A N 1
ATOM 1114 C CA . GLY A 1 144 ? 17.168 5.451 1.210 1.000 22.076 144 GLY A CA 1
ATOM 1115 C C . GLY A 1 144 ? 17.599 4.962 -0.151 1.000 22.855 144 GLY A C 1
ATOM 1116 O O . GLY A 1 144 ? 17.584 5.750 -1.131 1.000 24.681 144 GLY A O 1
ATOM 1117 N N . THR A 1 145 ? 18.000 3.692 -0.204 1.000 24.602 145 THR A N 1
ATOM 1118 C CA . THR A 1 145 ? 18.436 3.014 -1.453 1.000 25.186 145 THR A CA 1
ATOM 1119 C C . THR A 1 145 ? 17.324 2.157 -2.073 1.000 23.507 145 THR A C 1
ATOM 1120 O O . THR A 1 145 ? 17.517 1.654 -3.179 1.000 26.453 145 THR A O 1
ATOM 1124 N N . GLY A 1 146 ? 16.177 2.048 -1.431 1.000 26.299 146 GLY A N 1
ATOM 1125 C CA . GLY A 1 146 ? 15.071 1.219 -1.926 1.000 25.542 146 GLY A CA 1
ATOM 1126 C C . GLY A 1 146 ? 14.070 1.978 -2.780 1.000 23.299 146 GLY A C 1
ATOM 1127 O O . GLY A 1 146 ? 14.089 3.242 -2.869 1.000 23.887 146 GLY A O 1
ATOM 1128 N N . THR A 1 147 ? 13.200 1.199 -3.394 1.000 27.094 147 THR A N 1
ATOM 1129 C CA . THR A 1 147 ? 11.976 1.662 -4.075 1.000 26.162 147 THR A CA 1
ATOM 1130 C C . THR A 1 147 ? 10.788 1.155 -3.275 1.000 24.675 147 THR A C 1
ATOM 1131 O O . THR A 1 147 ? 10.947 0.242 -2.438 1.000 27.483 147 THR A O 1
ATOM 1135 N N . PRO A 1 148 ? 9.571 1.712 -3.445 1.000 25.296 148 PRO A N 1
ATOM 1136 C CA . PRO A 1 148 ? 8.422 1.097 -2.783 1.000 27.536 148 PRO A CA 1
ATOM 1137 C C . PRO A 1 148 ? 8.341 -0.419 -3.040 1.000 25.515 148 PRO A C 1
ATOM 1138 O O . PRO A 1 148 ? 8.025 -1.136 -2.098 1.000 30.816 148 PRO A O 1
ATOM 1142 N N . SER A 1 149 ? 8.656 -0.894 -4.257 1.000 27.420 149 SER A N 1
ATOM 1143 C CA . SER A 1 149 ? 8.592 -2.336 -4.609 1.000 26.269 149 SER A CA 1
ATOM 1144 C C . SER A 1 149 ? 9.630 -3.128 -3.809 1.000 27.398 149 SER A C 1
ATOM 1145 O O . SER A 1 149 ? 9.261 -4.180 -3.272 1.000 31.832 149 SER A O 1
ATOM 1148 N N . SER A 1 150 ? 10.887 -2.676 -3.776 1.000 26.213 150 SER A N 1
ATOM 1149 C CA . SER A 1 150 ? 12.002 -3.440 -3.146 1.000 27.577 150 SER A CA 1
ATOM 1150 C C . SER A 1 150 ? 11.717 -3.495 -1.639 1.000 27.681 150 SER A C 1
ATOM 1151 O O . SER A 1 150 ? 11.858 -4.564 -1.028 1.000 31.668 150 SER A O 1
ATOM 1154 N N . PHE A 1 151 ? 11.212 -2.393 -1.097 1.000 29.065 151 PHE A N 1
ATOM 1155 C CA . PHE A 1 151 ? 10.894 -2.272 0.342 1.000 26.563 151 PHE A CA 1
ATOM 1156 C C . PHE A 1 151 ? 9.739 -3.208 0.682 1.000 25.703 151 PHE A C 1
ATOM 1157 O O . PHE A 1 151 ? 9.775 -3.977 1.676 1.000 27.700 151 PHE A O 1
ATOM 1165 N N . GLU A 1 152 ? 8.698 -3.170 -0.129 1.000 27.392 152 GLU A N 1
ATOM 1166 C CA . GLU A 1 152 ? 7.521 -4.033 0.096 1.000 32.135 152 GLU A CA 1
ATOM 1167 C C . GLU A 1 152 ? 7.904 -5.515 0.000 1.000 29.078 152 GLU A C 1
ATOM 1168 O O . GLU A 1 152 ? 7.317 -6.300 0.768 1.000 31.929 152 GLU A O 1
ATOM 1174 N N . SER A 1 153 ? 8.873 -5.906 -0.838 1.000 32.252 153 SER A N 1
ATOM 1175 C CA . SER A 1 153 ? 9.354 -7.309 -0.921 1.000 32.664 153 SER A CA 1
ATOM 1176 C C . SER A 1 153 ? 10.209 -7.710 0.282 1.000 27.968 153 SER A C 1
ATOM 1177 O O . SER A 1 153 ? 10.201 -8.937 0.643 1.000 39.557 153 SER A O 1
ATOM 1180 N N . ALA A 1 154 ? 10.992 -6.790 0.839 1.000 30.633 154 ALA A N 1
ATOM 1181 C CA . ALA A 1 154 ? 12.082 -7.120 1.782 1.000 34.759 154 ALA A CA 1
ATOM 1182 C C . ALA A 1 154 ? 11.573 -7.129 3.238 1.000 34.553 154 ALA A C 1
ATOM 1183 O O . ALA A 1 154 ? 12.264 -7.699 4.072 1.000 38.619 154 ALA A O 1
ATOM 1185 N N . TYR A 1 155 ? 10.454 -6.465 3.550 1.000 29.908 155 TYR A N 1
ATOM 1186 C CA . TYR A 1 155 ? 10.051 -6.214 4.956 1.000 28.494 155 TYR A CA 1
ATOM 1187 C C . TYR A 1 155 ? 8.770 -6.972 5.251 1.000 24.607 155 TYR A C 1
ATOM 1188 O O . TYR A 1 155 ? 7.987 -7.283 4.352 1.000 26.901 155 TYR A O 1
ATOM 1197 N N . PRO A 1 156 ? 8.480 -7.255 6.536 1.000 23.808 156 PRO A N 1
ATOM 1198 C CA . PRO A 1 156 ? 7.225 -7.918 6.857 1.000 25.382 156 PRO A CA 1
ATOM 1199 C C . PRO A 1 156 ? 5.982 -7.035 6.712 1.000 22.992 156 PRO A C 1
ATOM 1200 O O . PRO A 1 156 ? 6.031 -5.798 6.988 1.000 25.708 156 PRO A O 1
ATOM 1204 N N . ASP A 1 157 ? 4.884 -7.682 6.379 1.000 23.173 157 ASP A N 1
ATOM 1205 C CA . ASP A 1 157 ? 3.538 -7.074 6.457 1.000 22.586 157 ASP A CA 1
ATOM 1206 C C . ASP A 1 157 ? 3.168 -6.828 7.921 1.000 21.573 157 ASP A C 1
ATOM 1207 O O . ASP A 1 157 ? 3.426 -7.648 8.776 1.000 26.258 157 ASP A O 1
ATOM 1212 N N . LEU A 1 158 ? 2.596 -5.665 8.163 1.000 21.111 158 LEU A N 1
ATOM 1213 C CA . LEU A 1 158 ? 1.969 -5.293 9.451 1.000 22.739 158 LEU A CA 1
ATOM 1214 C C . LEU A 1 158 ? 1.076 -6.428 9.959 1.000 25.010 158 LEU A C 1
ATOM 1215 O O . LEU A 1 158 ? 0.249 -6.951 9.193 1.000 25.619 158 LEU A O 1
ATOM 1220 N N . PHE A 1 159 ? 1.219 -6.767 11.228 1.000 22.561 159 PHE A N 1
ATOM 1221 C CA . PHE A 1 159 ? 0.309 -7.727 11.880 1.000 25.238 159 PHE A CA 1
ATOM 1222 C C . PHE A 1 159 ? -1.004 -7.001 12.162 1.000 22.502 159 PHE A C 1
ATOM 1223 O O . PHE A 1 159 ? -1.015 -5.997 12.889 1.000 23.582 159 PHE A O 1
ATOM 1231 N N . VAL A 1 160 ? -2.084 -7.522 11.605 1.000 22.006 160 VAL A N 1
ATOM 1232 C CA . VAL A 1 160 ? -3.460 -6.960 11.724 1.000 24.583 160 VAL A CA 1
ATOM 1233 C C . VAL A 1 160 ? -4.429 -7.952 12.394 1.000 27.023 160 VAL A C 1
ATOM 1234 O O . VAL A 1 160 ? -4.677 -9.002 11.843 1.000 27.381 160 VAL A O 1
ATOM 1238 N N . ALA A 1 161 ? -4.972 -7.568 13.546 1.000 25.972 161 ALA A N 1
ATOM 1239 C CA . ALA A 1 161 ? -5.925 -8.354 14.344 1.000 28.436 161 ALA A CA 1
ATOM 1240 C C . ALA A 1 161 ? -6.984 -7.422 14.979 1.000 25.437 161 ALA A C 1
ATOM 1241 O O . ALA A 1 161 ? -6.777 -6.171 15.049 1.000 26.131 161 ALA A O 1
ATOM 1243 N N . ASN A 1 162 ? -8.082 -8.011 15.433 1.000 26.076 162 ASN A N 1
ATOM 1244 C CA . ASN A 1 162 ? -9.167 -7.350 16.198 1.000 25.887 162 ASN A CA 1
ATOM 1245 C C . ASN A 1 162 ? -9.870 -6.311 15.327 1.000 29.413 162 ASN A C 1
ATOM 1246 O O . ASN A 1 162 ? -10.404 -5.341 15.902 1.000 31.052 162 ASN A O 1
ATOM 1251 N N . VAL A 1 163 ? -9.913 -6.511 14.002 1.000 31.604 163 VAL A N 1
ATOM 1252 C CA . VAL A 1 163 ? -10.650 -5.587 13.088 1.000 31.472 163 VAL A CA 1
ATOM 1253 C C . VAL A 1 163 ? -11.607 -6.371 12.188 1.000 36.436 163 VAL A C 1
ATOM 1254 O O . VAL A 1 163 ? -11.975 -5.865 11.123 1.000 40.751 163 VAL A O 1
ATOM 1258 N N . GLY A 1 164 ? -12.096 -7.509 12.667 1.000 40.965 164 GLY A N 1
ATOM 1259 C CA . GLY A 1 164 ? -13.168 -8.286 11.996 1.000 45.888 164 GLY A CA 1
ATOM 1260 C C . GLY A 1 164 ? -12.657 -9.079 10.806 1.000 44.371 164 GLY A C 1
ATOM 1261 O O . GLY A 1 164 ? -13.444 -9.333 9.916 1.000 52.602 164 GLY A O 1
ATOM 1262 N N . ASN A 1 165 ? -11.384 -9.496 10.843 1.000 54.975 165 ASN A N 1
ATOM 1263 C CA . ASN A 1 165 ? -10.634 -10.172 9.746 1.000 48.583 165 ASN A CA 1
ATOM 1264 C C . ASN A 1 165 ? -10.402 -11.654 10.073 1.000 44.884 165 ASN A C 1
ATOM 1265 O O . ASN A 1 165 ? -9.659 -12.272 9.318 1.000 45.053 165 ASN A O 1
ATOM 1270 N N . GLY A 1 166 ? -10.999 -12.189 11.147 1.000 44.804 166 GLY A N 1
ATOM 1271 C CA . GLY A 1 166 ? -10.860 -13.589 11.598 1.000 45.365 166 GLY A CA 1
ATOM 1272 C C . GLY A 1 166 ? -9.587 -13.861 12.403 1.000 42.350 166 GLY A C 1
ATOM 1273 O O . GLY A 1 166 ? -9.322 -15.034 12.680 1.000 50.727 166 GLY A O 1
ATOM 1274 N N . CYS A 1 167 ? -8.803 -12.834 12.734 1.000 33.920 167 CYS A N 1
ATOM 1275 C CA . CYS A 1 167 ? -7.557 -12.912 13.521 1.000 30.986 167 CYS A CA 1
ATOM 1276 C C . CYS A 1 167 ? -7.773 -12.082 14.776 1.000 31.727 167 CYS A C 1
ATOM 1277 O O . CYS A 1 167 ? -8.122 -10.855 14.629 1.000 30.635 167 CYS A O 1
ATOM 1280 N N . SER A 1 168 ? -7.617 -12.696 15.949 1.000 31.061 168 SER A N 1
ATOM 1281 C CA . SER A 1 168 ? -7.866 -12.042 17.261 1.000 30.445 168 SER A CA 1
ATOM 1282 C C . SER A 1 168 ? -6.682 -12.277 18.192 1.000 29.793 168 SER A C 1
ATOM 1283 O O . SER A 1 168 ? -6.150 -13.403 18.250 1.000 30.338 168 SER A O 1
ATOM 1286 N N . THR A 1 169 ? -6.350 -11.254 18.974 1.000 29.353 169 THR A N 1
ATOM 1287 C CA . THR A 1 169 ? -5.466 -11.452 20.151 1.000 25.968 169 THR A CA 1
ATOM 1288 C C . THR A 1 169 ? -6.283 -12.102 21.267 1.000 30.566 169 THR A C 1
ATOM 1289 O O . THR A 1 169 ? -7.501 -12.227 21.130 1.000 28.588 169 THR A O 1
ATOM 1293 N N . VAL A 1 170 ? -5.583 -12.528 22.308 1.000 28.657 170 VAL A N 1
ATOM 1294 C CA . VAL A 1 170 ? -6.205 -13.379 23.350 1.000 29.801 170 VAL A CA 1
ATOM 1295 C C . VAL A 1 170 ? -5.839 -12.823 24.722 1.000 30.262 170 VAL A C 1
ATOM 1296 O O . VAL A 1 170 ? -4.626 -12.665 25.010 1.000 32.841 170 VAL A O 1
ATOM 1300 N N . GLU A 1 171 ? -6.864 -12.504 25.515 1.000 34.387 171 GLU A N 1
ATOM 1301 C CA . GLU A 1 171 ? -6.583 -11.882 26.826 1.000 42.014 171 GLU A CA 1
ATOM 1302 C C . GLU A 1 171 ? -5.651 -12.851 27.575 1.000 46.206 171 GLU A C 1
ATOM 1303 O O . GLU A 1 171 ? -5.805 -14.084 27.415 1.000 47.292 171 GLU A O 1
ATOM 1309 N N . GLY A 1 172 ? -4.633 -12.266 28.223 1.000 46.697 172 GLY A N 1
ATOM 1310 C CA . GLY A 1 172 ? -3.683 -12.985 29.085 1.000 48.410 172 GLY A CA 1
ATOM 1311 C C . GLY A 1 172 ? -2.548 -13.591 28.306 1.000 39.703 172 GLY A C 1
ATOM 1312 O O . GLY A 1 172 ? -1.609 -14.121 28.962 1.000 50.043 172 GLY A O 1
ATOM 1313 N N . ARG A 1 173 ? -2.609 -13.561 26.964 1.000 30.935 173 ARG A N 1
ATOM 1314 C CA . ARG A 1 173 ? -1.484 -14.076 26.150 1.000 29.391 173 ARG A CA 1
ATOM 1315 C C . ARG A 1 173 ? -0.752 -12.904 25.480 1.000 26.017 173 ARG A C 1
ATOM 1316 O O . ARG A 1 173 ? -1.389 -12.112 24.796 1.000 30.126 173 ARG A O 1
ATOM 1324 N N . GLU A 1 174 ? 0.565 -12.839 25.680 1.000 25.955 174 GLU A N 1
ATOM 1325 C CA . GLU A 1 174 ? 1.429 -11.921 24.950 1.000 27.247 174 GLU A CA 1
ATOM 1326 C C . GLU A 1 174 ? 1.220 -12.147 23.463 1.000 28.164 174 GLU A C 1
ATOM 1327 O O . GLU A 1 174 ? 1.083 -13.303 23.025 1.000 32.084 174 GLU A O 1
ATOM 1333 N N . THR A 1 175 ? 1.199 -11.043 22.740 1.000 27.738 175 THR A N 1
ATOM 1334 C CA . THR A 1 175 ? 1.134 -11.014 21.263 1.000 30.468 175 THR A CA 1
ATOM 1335 C C . THR A 1 175 ? 2.577 -11.028 20.765 1.000 25.713 175 THR A C 1
ATOM 1336 O O . THR A 1 175 ? 3.344 -10.048 21.010 1.000 28.477 175 THR A O 1
ATOM 1340 N N . VAL A 1 176 ? 2.940 -12.128 20.100 1.000 25.918 176 VAL A N 1
ATOM 1341 C CA . VAL A 1 176 ? 4.318 -12.361 19.602 1.000 25.565 176 VAL A CA 1
ATOM 1342 C C . VAL A 1 176 ? 4.151 -12.615 18.110 1.000 24.653 176 VAL A C 1
ATOM 1343 O O . VAL A 1 176 ? 3.471 -13.572 17.722 1.000 28.407 176 VAL A O 1
ATOM 1347 N N . PHE A 1 177 ? 4.688 -11.730 17.292 1.000 28.448 177 PHE A N 1
ATOM 1348 C CA . PHE A 1 177 ? 4.375 -11.749 15.851 1.000 27.635 177 PHE A CA 1
ATOM 1349 C C . PHE A 1 177 ? 5.099 -12.888 15.155 1.000 29.523 177 PHE A C 1
ATOM 1350 O O . PHE A 1 177 ? 6.296 -13.131 15.451 1.000 33.709 177 PHE A O 1
ATOM 1358 N N . ALA A 1 178 ? 4.420 -13.505 14.195 1.000 29.117 178 ALA A N 1
ATOM 1359 C CA . ALA A 1 178 ? 5.016 -14.609 13.395 1.000 32.562 178 ALA A CA 1
ATOM 1360 C C . ALA A 1 178 ? 6.187 -14.043 12.588 1.000 31.227 178 ALA A C 1
ATOM 1361 O O . ALA A 1 178 ? 7.162 -14.733 12.371 1.000 29.851 178 ALA A O 1
ATOM 1363 N N . ASN A 1 179 ? 6.061 -12.801 12.136 1.000 31.014 179 ASN A N 1
ATOM 1364 C CA A ASN A 1 179 ? 6.920 -12.040 11.215 0.500 34.862 179 ASN A CA 1
ATOM 1365 C CA B ASN A 1 179 ? 7.234 -12.155 11.413 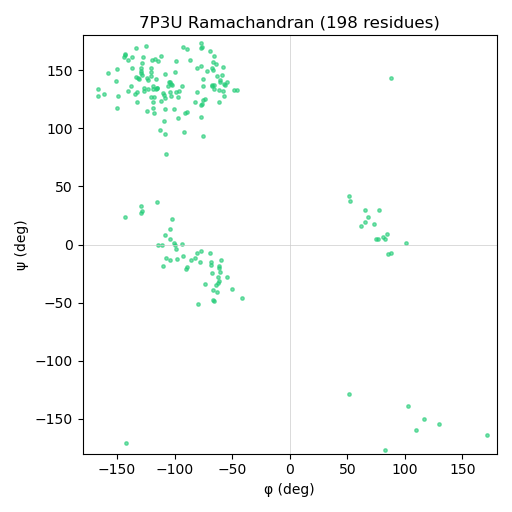0.500 42.232 179 ASN A CA 1
ATOM 1366 C C . ASN A 1 179 ? 7.392 -10.719 11.879 1.000 26.807 179 ASN A C 1
ATOM 1367 O O . ASN A 1 179 ? 6.970 -9.687 11.360 1.000 26.939 179 ASN A O 1
ATOM 1376 N N . PRO A 1 180 ? 8.198 -10.667 12.953 1.000 27.837 180 PRO A N 1
ATOM 1377 C CA . PRO A 1 180 ? 8.472 -9.399 13.612 1.000 28.128 180 PRO A CA 1
ATOM 1378 C C . PRO A 1 180 ? 9.495 -8.508 12.890 1.000 25.771 180 PRO A C 1
ATOM 1379 O O . PRO A 1 180 ? 9.592 -7.324 13.242 1.000 25.707 180 PRO A O 1
ATOM 1383 N N . GLY A 1 181 ? 10.259 -9.060 11.944 1.000 31.282 181 GLY A N 1
ATOM 1384 C CA . GLY A 1 181 ? 11.392 -8.351 11.339 1.000 29.605 181 GLY A CA 1
ATOM 1385 C C . GLY A 1 181 ? 12.635 -8.455 12.193 1.000 29.611 181 GLY A C 1
ATOM 1386 O O . GLY A 1 181 ? 12.570 -9.096 13.295 1.000 33.062 181 GLY A O 1
ATOM 1387 N N . ASP A 1 182 ? 13.705 -7.784 11.773 1.000 31.064 182 ASP A N 1
ATOM 1388 C CA . ASP A 1 182 ? 15.040 -7.962 12.400 1.000 34.577 182 ASP A CA 1
ATOM 1389 C C . ASP A 1 182 ? 15.284 -6.932 13.515 1.000 36.040 182 ASP A C 1
ATOM 1390 O O . ASP A 1 182 ? 16.292 -7.063 14.232 1.000 40.864 182 ASP A O 1
ATOM 1395 N N . GLN A 1 183 ? 14.429 -5.925 13.653 1.000 29.032 183 GLN A N 1
ATOM 1396 C CA . GLN A 1 183 ? 14.578 -4.849 14.681 1.000 28.183 183 GLN A CA 1
ATOM 1397 C C . GLN A 1 183 ? 13.492 -5.063 15.737 1.000 31.671 183 GLN A C 1
ATOM 1398 O O . GLN A 1 183 ? 12.359 -4.690 15.502 1.000 27.256 183 GLN A O 1
ATOM 1404 N N . VAL A 1 184 ? 13.846 -5.765 16.823 1.000 28.412 184 VAL A N 1
ATOM 1405 C CA . VAL A 1 184 ? 12.874 -6.229 17.831 1.000 31.144 184 VAL A CA 1
ATOM 1406 C C . VAL A 1 184 ? 13.354 -5.759 19.196 1.000 27.418 184 VAL A C 1
ATOM 1407 O O . VAL A 1 184 ? 14.530 -5.962 19.535 1.000 34.358 184 VAL A O 1
ATOM 1411 N N . ILE A 1 185 ? 12.423 -5.221 19.960 1.000 29.175 185 ILE A N 1
ATOM 1412 C CA . ILE A 1 185 ? 12.604 -4.939 21.404 1.000 30.696 185 ILE A CA 1
ATOM 1413 C C . ILE A 1 185 ? 11.731 -5.955 22.150 1.000 30.364 185 ILE A C 1
ATOM 1414 O O . ILE A 1 185 ? 10.514 -6.054 21.839 1.000 32.020 185 ILE A O 1
ATOM 1419 N N . TYR A 1 186 ? 12.312 -6.660 23.121 1.000 31.443 186 TYR A N 1
ATOM 1420 C CA . TYR A 1 186 ? 11.557 -7.650 23.929 1.000 32.060 186 TYR A CA 1
ATOM 1421 C C . TYR A 1 186 ? 11.269 -7.045 25.299 1.000 31.779 186 TYR A C 1
ATOM 1422 O O . TYR A 1 186 ? 12.209 -6.448 25.899 1.000 33.072 186 TYR A O 1
ATOM 1431 N N . GLY A 1 187 ? 10.012 -7.144 25.726 1.000 31.934 187 GLY A N 1
ATOM 1432 C CA . GLY A 1 187 ? 9.584 -6.757 27.083 1.000 32.068 187 GLY A CA 1
ATOM 1433 C C . GLY A 1 187 ? 8.537 -7.669 27.688 1.000 29.798 187 GLY A C 1
ATOM 1434 O O . GLY A 1 187 ? 8.216 -8.722 27.106 1.000 31.575 187 GLY A O 1
ATOM 1435 N N . GLY A 1 188 ? 7.973 -7.251 28.828 1.000 30.469 188 GLY A N 1
ATOM 1436 C CA . GLY A 1 188 ? 6.987 -8.081 29.538 1.000 35.362 188 GLY A CA 1
ATOM 1437 C C . GLY A 1 188 ? 7.578 -9.460 29.733 1.000 32.972 188 GLY A C 1
ATOM 1438 O O . GLY A 1 188 ? 8.731 -9.508 30.146 1.000 33.347 188 GLY A O 1
ATOM 1439 N N . THR A 1 189 ? 6.870 -10.524 29.348 1.000 35.352 189 THR A N 1
ATOM 1440 C CA . THR A 1 189 ? 7.317 -11.934 29.554 1.000 39.260 189 THR A CA 1
ATOM 1441 C C . THR A 1 189 ? 7.835 -12.558 28.246 1.000 36.411 189 THR A C 1
ATOM 1442 O O . THR A 1 189 ? 8.000 -13.794 28.204 1.000 37.090 189 THR A O 1
ATOM 1446 N N . VAL A 1 190 ? 8.085 -11.741 27.211 1.000 33.712 190 VAL A N 1
ATOM 1447 C CA . VAL A 1 190 ? 8.519 -12.238 25.873 1.000 28.400 190 VAL A CA 1
ATOM 1448 C C . VAL A 1 190 ? 10.042 -12.242 25.775 1.000 31.884 190 VAL A C 1
ATOM 1449 O O . VAL A 1 190 ? 10.707 -11.280 26.269 1.000 34.120 190 VAL A O 1
ATOM 1453 N N . THR A 1 191 ? 10.579 -13.332 25.220 1.000 32.597 191 THR A N 1
ATOM 1454 C CA . THR A 1 191 ? 12.031 -13.508 24.992 1.000 38.303 191 THR A CA 1
ATOM 1455 C C . THR A 1 191 ? 12.193 -13.822 23.514 1.000 33.645 191 THR A C 1
ATOM 1456 O O . THR A 1 191 ? 11.198 -14.117 22.835 1.000 36.500 191 THR A O 1
ATOM 1460 N N . PRO A 1 192 ? 13.443 -13.836 22.997 1.000 36.118 192 PRO A N 1
ATOM 1461 C CA . PRO A 1 192 ? 13.677 -14.287 21.621 1.000 40.245 192 PRO A CA 1
ATOM 1462 C C . PRO A 1 192 ? 13.232 -15.736 21.339 1.000 44.408 192 PRO A C 1
ATOM 1463 O O . PRO A 1 192 ? 13.171 -16.055 20.196 1.000 42.862 192 PRO A O 1
ATOM 1467 N N . SER A 1 193 ? 12.933 -16.553 22.366 1.000 41.549 193 SER A N 1
ATOM 1468 C CA . SER A 1 193 ? 12.523 -17.982 22.247 1.000 46.445 193 SER A CA 1
ATOM 1469 C C . SER A 1 193 ? 10.994 -18.107 22.313 1.000 36.174 193 SER A C 1
ATOM 1470 O O . SER A 1 193 ? 10.475 -19.144 21.938 1.000 41.715 193 SER A O 1
ATOM 1473 N N . SER A 1 194 ? 10.255 -17.059 22.713 1.000 35.274 194 SER A N 1
ATOM 1474 C CA . SER A 1 194 ? 8.780 -17.171 22.909 1.000 32.393 194 SER A CA 1
ATOM 1475 C C . SER A 1 194 ? 8.133 -17.536 21.580 1.000 34.367 194 SER A C 1
ATOM 1476 O O . SER A 1 194 ? 8.426 -16.911 20.567 1.000 33.024 194 SER A O 1
ATOM 1479 N N . PRO A 1 195 ? 7.215 -18.521 21.545 1.000 32.413 195 PRO A N 1
ATOM 1480 C CA . PRO A 1 195 ? 6.545 -18.887 20.297 1.000 31.585 195 PRO A CA 1
ATOM 1481 C C . PRO A 1 195 ? 5.648 -17.757 19.795 1.000 29.588 195 PRO A C 1
ATOM 1482 O O . PRO A 1 195 ? 5.117 -16.981 20.630 1.000 33.777 195 PRO A O 1
ATOM 1486 N N . ALA A 1 196 ? 5.483 -17.675 18.472 1.000 27.024 196 ALA A N 1
ATOM 1487 C CA . ALA A 1 196 ? 4.519 -16.730 17.844 1.000 28.585 196 ALA A CA 1
ATOM 1488 C C . ALA A 1 196 ? 3.106 -17.064 18.345 1.000 32.950 196 ALA A C 1
ATOM 1489 O O . ALA A 1 196 ? 2.778 -18.271 18.539 1.000 30.940 196 ALA A O 1
ATOM 1491 N N . PHE A 1 197 ? 2.329 -16.010 18.609 1.000 28.896 197 PHE A N 1
ATOM 1492 C CA . PHE A 1 197 ? 0.941 -16.127 19.103 1.000 30.215 197 PHE A CA 1
ATOM 1493 C C . PHE A 1 197 ? 0.247 -14.785 18.980 1.000 27.593 197 PHE A C 1
ATOM 1494 O O . PHE A 1 197 ? 0.812 -13.754 19.357 1.000 32.543 197 PHE A O 1
ATOM 1502 N N . PRO A 1 198 ? -0.993 -14.710 18.468 1.000 28.107 198 PRO A N 1
ATOM 1503 C CA . PRO A 1 198 ? -1.719 -15.851 17.903 1.000 27.581 198 PRO A CA 1
ATOM 1504 C C . PRO A 1 198 ? -1.240 -16.219 16.489 1.000 31.792 198 PRO A C 1
ATOM 1505 O O . PRO A 1 198 ? -0.514 -15.494 15.896 1.000 28.523 198 PRO A O 1
ATOM 1509 N N . ILE A 1 199 ? -1.688 -17.361 15.996 1.000 28.904 199 ILE A N 1
ATOM 1510 C CA . ILE A 1 199 ? -1.472 -17.821 14.599 1.000 30.316 199 ILE A CA 1
ATOM 1511 C C . ILE A 1 199 ? -2.755 -17.542 13.814 1.000 32.285 199 ILE A C 1
ATOM 1512 O O . ILE A 1 199 ? -3.813 -18.057 14.182 1.000 38.754 199 ILE A O 1
ATOM 1517 N N . CYS A 1 200 ? -2.678 -16.675 12.814 1.000 35.694 200 CYS A N 1
ATOM 1518 C CA . CYS A 1 200 ? -3.877 -16.285 12.031 1.000 41.221 200 CYS A CA 1
ATOM 1519 C C . CYS A 1 200 ? -3.804 -16.909 10.639 1.000 42.789 200 CYS A C 1
ATOM 1520 O O . CYS A 1 200 ? -2.695 -17.089 10.182 1.000 52.743 200 CYS A O 1
ATOM 1523 N N . HIS A 1 201 ? -4.958 -17.267 10.048 1.000 56.995 201 HIS A N 1
ATOM 1524 C CA . HIS A 1 201 ? -5.072 -17.883 8.691 1.000 59.825 201 HIS A CA 1
ATOM 1525 C C . HIS A 1 201 ? -6.065 -17.111 7.804 1.000 72.544 201 HIS A C 1
ATOM 1526 O O . HIS A 1 201 ? -5.769 -15.996 7.397 1.000 70.447 201 HIS A O 1
#

B-factor: mean 31.65, std 10.03, range [17.34, 87.03]

Foldseek 3Di:
DKDWLPLAFQLDPNDPPRDPVSHDPVLVDFDDLQQPCPDANVSLPPGDQDASEEAEAFDKDKIFMDDDDQLQAAKKFKWKAPPSRPFTFTQEIEFAPPPVDGMDMGHHHQADAFAWIKIKMWGAHQHDDFGIRMHIGIHTYDRHNHHNVRRRVPTDTDDDESNNPQHTADHNDTAAAPGRDDHYHYYHPDDPPDDHPDDGD

Organism: Aspergillus fumigatus (strain CBS 144.89 / FGSC A1163 / CEA10) (NCBI:txid451804)

InterPro domains:
  IPR004302 Cellulose/chitin-binding protein, N-terminal [PF03067] (55-157)

Sequence (201 aa):
HMEMSWPYPLRSRFDPQVPEEDIDYSMTSPLNSDGSNFPCKGYQTNTPWRATAQYTAGQTYNMTITGSATHGGGSCQLSLSYDNGKTFKVIQSMEGGCPLVSKYNFKIPGDVANGQALFAWTWYNLIGNRELYMNCADVVISGGTGTPSSFESAYPDLFVANVGNGCSTVEGRETVFANNPGDQVIYGGTVTPSSPAFPICH

Solvent-accessible surface area: 8868 Å² total; per-residue (Å²): 74,7,6,0,15,108,0,50,3,16,51,0,81,78,7,114,122,16,65,1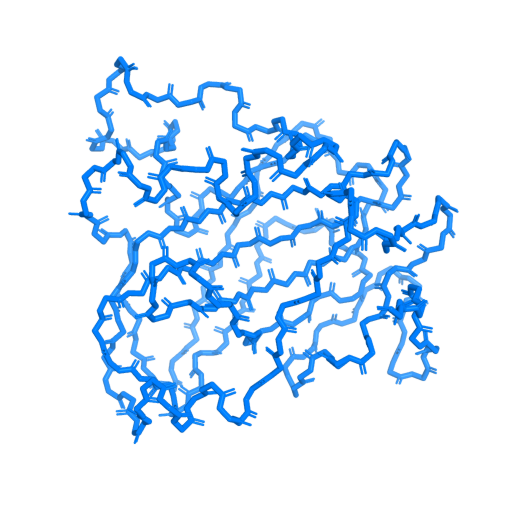17,147,54,30,23,119,70,3,29,49,39,7,68,88,108,21,84,33,61,20,3,22,20,42,28,102,90,34,100,97,88,34,26,15,122,7,60,17,37,95,83,51,50,0,22,0,60,47,103,37,47,51,37,0,2,0,0,0,0,0,0,2,36,44,70,8,176,53,12,13,2,7,3,0,0,4,3,13,0,1,97,83,62,121,15,94,2,110,0,22,41,58,0,0,79,28,110,4,2,0,0,0,0,0,2,2,33,95,25,115,58,32,1,3,1,5,3,0,4,0,35,2,52,57,13,119,14,77,63,86,57,1,54,105,69,49,27,101,16,32,37,0,14,12,67,79,84,10,64,4,66,101,61,109,24,6,12,7,66,102,36,26,162,52,34,67,89,22,56,113,9,70,110,106,32,101,36,48,14,102,50,216